Protein 8WCF (pdb70)

Solvent-accessible surface area: 9150 Å² total; per-residue (Å²): 133,110,118,72,97,192,80,80,127,0,7,19,1,14,18,92,134,46,1,49,73,10,0,79,37,2,32,99,10,33,33,14,94,15,66,117,54,49,57,115,105,59,67,104,80,29,93,173,79,123,130,21,2,81,68,62,0,30,126,17,2,97,59,20,42,0,0,0,0,0,0,2,29,79,0,17,89,96,97,55,6,92,44,15,4,70,69,0,22,151,95,53,32,8,0,0,0,0,23,1,17,38,2,124,4,101,175,84,20,109,24,101,101,6,85,28,2,6,104,111,80,96,15,111,70,72,138,179,98,33,162,10,59,41,42,98,8,90,126,115,94,2,74,44,26,0,98,119,52,0,49,80,25,0,59,49,2,52,159,83

Nearest PDB structures (foldseek):
  8wcf-assembly1_A  TM=1.006E+00  e=2.127E-36  Escherichia coli
  6lhy-assembly1_A  TM=7.203E-01  e=1.115E-10  Bacillus cereus MSX-D12
  6lhy-assembly2_B  TM=7.007E-01  e=6.619E-11  Bacillus cereus MSX-D12
  8fz9-assembly2_B  TM=7.036E-01  e=1.595E-05  Bacillus cereus
  4p5e-assembly2_B-3  TM=4.903E-01  e=1.712E-02  Homo sapiens

B-factor: mean 19.27, std 12.01, range [7.5, 101.9]

Structure (mmCIF, N/CA/C/O backbone):
data_8WCF
#
_entry.id   8WCF
#
_cell.length_a   51.963
_cell.length_b   55.712
_cell.length_c   58.524
_cell.angle_alpha   90.000
_cell.angle_beta   90.000
_cell.angle_gamma   90.000
#
_symmetry.space_group_name_H-M   'P 21 21 21'
#
loop_
_entity.id
_entity.type
_entity.pdbx_description
1 polymer 'Molecular chaperone Tir'
2 non-polymer NICOTINAMIDE-ADENINE-DINUCLEOTIDE
3 non-polymer 'SULFATE ION'
4 water water
#
loop_
_atom_site.group_PDB
_atom_site.id
_atom_site.type_symbol
_atom_site.label_atom_id
_atom_site.label_alt_id
_atom_site.label_comp_id
_atom_site.label_asym_id
_atom_site.label_entity_id
_atom_site.label_seq_id
_atom_site.pdbx_PDB_ins_code
_atom_site.Cartn_x
_atom_site.Cartn_y
_atom_site.Cartn_z
_atom_site.occupancy
_atom_site.B_iso_or_equiv
_atom_site.auth_seq_id
_atom_site.auth_comp_id
_atom_site.auth_asym_id
_atom_site.auth_atom_id
_atom_site.pdbx_PDB_model_num
ATOM 1 N N . GLY A 1 1 ? 10.87036 48.27309 12.43370 1.000 61.92321 -4 GLY A N 1
ATOM 2 C CA . GLY A 1 1 ? 10.53308 47.44089 13.62294 1.000 60.30197 -4 GLY A CA 1
ATOM 3 C C . GLY A 1 1 ? 11.45024 46.24530 13.79047 1.000 57.09632 -4 GLY A C 1
ATOM 4 O O . GLY A 1 1 ? 12.07208 45.79182 12.83009 1.000 57.23581 -4 GLY A O 1
ATOM 10 N N . ALA A 1 2 ? 11.53654 45.73603 15.01848 1.000 52.62736 -3 ALA A N 1
ATOM 11 C CA . ALA A 1 2 ? 12.37012 44.57628 15.31226 1.000 46.83456 -3 ALA A CA 1
ATOM 12 C C . ALA A 1 2 ? 11.66499 43.31980 14.81758 1.000 39.95216 -3 ALA A C 1
ATOM 13 O O . ALA A 1 2 ? 10.53872 43.02994 15.23440 1.000 38.53094 -3 ALA A O 1
ATOM 20 N N . SER A 1 3 ? 12.32017 42.57349 13.93486 1.000 35.04368 -2 SER A N 1
ATOM 21 C CA . SER A 1 3 ? 11.69611 41.38402 13.37865 1.000 31.01951 -2 SER A CA 1
ATOM 22 C C . SER A 1 3 ? 11.47868 40.34422 14.46712 1.000 26.21104 -2 SER A C 1
ATOM 23 O O . SER A 1 3 ? 12.31744 40.16646 15.35787 1.000 25.78467 -2 SER A O 1
ATOM 31 N N . GLY A 1 4 ? 10.33958 39.65393 14.38814 1.000 22.33426 -1 GLY A N 1
ATOM 32 C CA . GLY A 1 4 ? 10.00873 38.58875 15.30057 1.000 20.05240 -1 GLY A CA 1
ATOM 33 C C . GLY A 1 4 ? 10.03825 37.23301 14.61368 1.000 19.26547 -1 GLY A C 1
ATOM 34 O O . GLY A 1 4 ? 10.06562 37.12070 13.39096 1.000 21.93947 -1 GLY A O 1
ATOM 38 N N . SER A 1 5 ? 10.06003 36.19531 15.44250 1.000 15.16235 0 SER A N 1
ATOM 39 C CA . SER A 1 5 ? 9.91154 34.81696 15.00187 1.000 14.58333 0 SER A CA 1
ATOM 40 C C . SER A 1 5 ? 8.62994 34.24919 15.59281 1.000 12.21199 0 SER A C 1
ATOM 41 O O . SER A 1 5 ? 8.22861 34.60880 16.70375 1.000 11.06448 0 SER A O 1
ATOM 49 N N . MET A 1 6 ? 7.98356 33.37239 14.82679 1.000 13.01735 1 MET A N 1
ATOM 50 C CA . MET A 1 6 ? 6.77437 32.67908 15.25468 1.000 12.6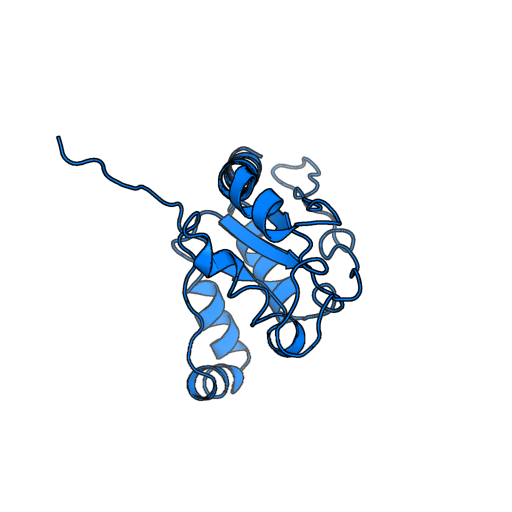5941 1 MET A CA 1
ATOM 51 C C . MET A 1 6 ? 6.92247 31.22630 14.84985 1.000 12.88839 1 MET A C 1
ATOM 52 O O . MET A 1 6 ? 7.00167 30.93090 13.65670 1.000 15.08339 1 MET A O 1
ATOM 66 N N . LYS A 1 7 ? 6.96008 30.32600 15.82518 1.000 10.59074 2 LYS A N 1
ATOM 67 C CA . LYS A 1 7 ? 7.22449 28.91894 15.56344 1.000 11.16713 2 LYS A CA 1
ATOM 68 C C . LYS A 1 7 ? 6.09424 28.06561 16.11053 1.000 9.93803 2 LYS A C 1
ATOM 69 O O . LYS A 1 7 ? 5.62744 28.28215 17.22998 1.000 11.41716 2 LYS A O 1
ATOM 88 N N . ARG A 1 8 ? 5.65373 27.09793 15.31764 1.000 9.21953 3 ARG A N 1
ATOM 89 C CA . ARG A 1 8 ? 4.57089 26.22936 15.75046 1.000 8.75105 3 ARG A CA 1
ATOM 90 C C . ARG A 1 8 ? 5.05226 25.25535 16.81777 1.000 8.85633 3 ARG A C 1
ATOM 91 O O . ARG A 1 8 ? 6.08348 24.59507 16.65484 1.000 9.40376 3 ARG A O 1
ATOM 112 N N . LYS A 1 9 ? 4.28956 25.15296 17.90671 1.000 9.41955 4 LYS A N 1
ATOM 113 C CA . LYS A 1 9 ? 4.60445 24.22351 18.98139 1.000 9.76959 4 LYS A CA 1
ATOM 114 C C . LYS A 1 9 ? 4.25909 22.81177 18.53096 1.000 8.93528 4 LYS A C 1
ATOM 115 O O . LYS A 1 9 ? 3.17598 22.56688 17.99007 1.000 10.32229 4 LYS A O 1
ATOM 134 N N . VAL A 1 10 ? 5.17844 21.87835 18.74965 1.000 8.05623 5 VAL A N 1
ATOM 135 C CA . VAL A 1 10 ? 4.96451 20.49718 18.34178 1.000 8.18256 5 VAL A CA 1
ATOM 136 C C . VAL A 1 10 ? 5.38627 19.54153 19.45040 1.000 8.82737 5 VAL A C 1
ATOM 137 O O . VAL A 1 10 ? 6.11177 19.90297 20.37853 1.000 10.18280 5 VAL A O 1
ATOM 150 N N . PHE A 1 11 ? 4.88858 18.31051 19.33639 1.000 8.88791 6 PHE A N 1
ATOM 151 C CA . PHE A 1 11 ? 5.25849 17.17090 20.16936 1.000 9.04582 6 PHE A CA 1
ATOM 152 C C . PHE A 1 11 ? 6.09556 16.25606 19.28415 1.000 8.19309 6 PHE A C 1
ATOM 153 O O . PHE A 1 11 ? 5.61391 15.79922 18.24333 1.000 8.93791 6 PHE A O 1
ATOM 170 N N . TYR A 1 12 ? 7.34682 16.00694 19.67193 1.000 8.81158 7 TYR A N 1
ATOM 171 C CA . TYR A 1 12 ? 8.19716 15.07032 18.94556 1.000 8.64314 7 TYR A CA 1
ATOM 172 C C . TYR A 1 12 ? 7.98033 13.66850 19.50494 1.000 8.86685 7 TYR A C 1
ATOM 173 O O . TYR A 1 12 ? 8.10400 13.45301 20.71688 1.000 10.05647 7 TYR A O 1
ATOM 191 N N . SER A 1 13 ? 7.71084 12.70905 18.62063 1.000 9.11425 8 SER A N 1
ATOM 192 C CA . SER A 1 13 ? 7.48380 11.31269 18.97907 1.000 8.78526 8 SER A CA 1
ATOM 193 C C . SER A 1 13 ? 8.58877 10.49891 18.33474 1.000 8.10360 8 SER A C 1
ATOM 194 O O . SER A 1 13 ? 8.77167 10.55995 17.10659 1.000 8.97213 8 SER A O 1
ATOM 202 N N . PHE A 1 14 ? 9.35288 9.76209 19.14011 1.000 8.79842 9 PHE A N 1
ATOM 203 C CA . PHE A 1 14 ? 10.50063 9.05445 18.59856 1.000 9.23795 9 PHE A CA 1
ATOM 204 C C . PHE A 1 14 ? 11.02462 8.03707 19.59719 1.000 9.44324 9 PHE A C 1
ATOM 205 O O . PHE A 1 14 ? 10.65262 8.03673 20.77046 1.000 10.01962 9 PHE A O 1
ATOM 222 N N . HIS A 1 15 ? 11.90092 7.17034 19.09682 1.000 9.19058 10 HIS A N 1
ATOM 223 C CA . HIS A 1 15 ? 12.57459 6.13950 19.87615 1.000 9.19058 10 HIS A CA 1
ATOM 224 C C . HIS A 1 15 ? 13.85395 6.73295 20.46525 1.000 9.33007 10 HIS A C 1
ATOM 225 O O . HIS A 1 15 ? 14.81283 7.02220 19.74297 1.000 10.07489 10 HIS A O 1
ATOM 238 N N . PHE A 1 16 ? 13.87688 6.90384 21.78328 1.000 9.68800 11 PHE A N 1
ATOM 239 C CA . PHE A 1 16 ? 14.95726 7.66964 22.40075 1.000 10.30650 11 PHE A CA 1
ATOM 240 C C . P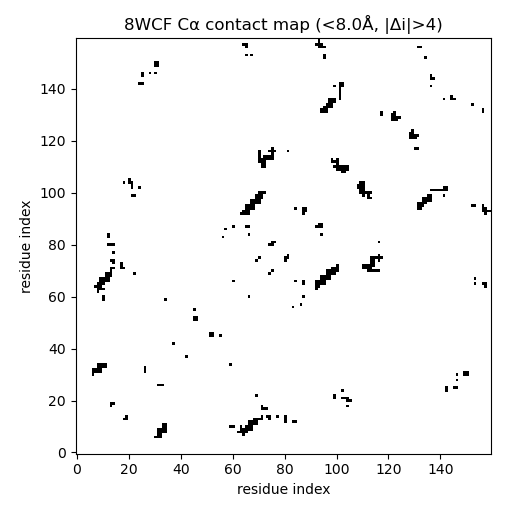HE A 1 16 ? 16.31469 6.98452 22.26164 1.000 10.45125 11 PHE A C 1
ATOM 241 O O . PHE A 1 16 ? 17.30012 7.61850 21.86975 1.000 11.24872 11 PHE A O 1
ATOM 258 N N . ASP A 1 17 ? 16.40424 5.70418 22.60933 1.000 10.97500 12 ASP A N 1
ATOM 259 C CA . ASP A 1 17 ? 17.72599 5.09900 22.72900 1.000 13.67269 12 ASP A CA 1
ATOM 260 C C . ASP A 1 17 ? 18.44414 5.00133 21.39274 1.000 14.85441 12 ASP A C 1
ATOM 261 O O . ASP A 1 17 ? 19.67696 4.96770 21.37037 1.000 17.18101 12 ASP A O 1
ATOM 270 N N . ASN A 1 18 ? 17.71411 4.97154 20.28386 1.000 12.43307 13 ASN A N 1
ATOM 271 C CA . ASN A 1 18 ? 18.35656 5.02781 18.97818 1.000 12.35674 13 ASN A CA 1
ATOM 272 C C . ASN A 1 18 ? 18.52604 6.45575 18.46443 1.000 11.91722 13 ASN A C 1
ATOM 273 O O . ASN A 1 18 ? 19.57807 6.79003 17.90763 1.000 12.72784 13 ASN A O 1
ATOM 284 N N . ASP A 1 19 ? 17.52397 7.31722 18.64566 1.000 10.70918 14 ASP A N 1
ATOM 285 C CA . ASP A 1 19 ? 17.40209 8.51464 17.82160 1.000 10.54074 14 ASP A CA 1
ATOM 286 C C . ASP A 1 19 ? 17.45102 9.84475 18.56055 1.000 10.90657 14 ASP A C 1
ATOM 287 O O . ASP A 1 19 ? 17.37576 10.88970 17.90811 1.000 10.66970 14 ASP A O 1
ATOM 296 N N . VAL A 1 20 ? 17.64004 9.85691 19.87648 1.000 11.30135 15 VAL A N 1
ATOM 297 C CA . VAL A 1 20 ? 17.54910 11.11797 20.61160 1.000 11.36715 15 VAL A CA 1
ATOM 298 C C . VAL A 1 20 ? 18.54880 12.14947 20.08763 1.000 11.61455 15 VAL A C 1
ATOM 299 O O . VAL A 1 20 ? 18.22923 13.33980 19.99052 1.000 11.62508 15 VAL A O 1
ATOM 312 N N . MET A 1 21 ? 19.76470 11.72354 19.73400 1.000 12.59362 16 MET A N 1
ATOM 313 C CA A MET A 1 21 ? 20.76551 12.67898 19.26164 0.448 13.81218 16 MET A CA 1
ATOM 314 C CA B MET A 1 21 ? 20.76040 12.68390 19.26428 0.552 13.91746 16 MET A CA 1
ATOM 315 C C . MET A 1 21 ? 20.47605 13.14284 17.83734 1.000 13.71217 16 MET A C 1
ATOM 316 O O . MET A 1 21 ? 20.79276 14.28451 17.47916 1.000 15.19129 16 MET A O 1
ATOM 343 N N . ARG A 1 22 ? 19.87385 12.28690 17.01192 1.000 11.94091 17 ARG A N 1
ATOM 344 C CA . ARG A 1 22 ? 19.41374 12.74953 15.70580 1.000 12.01986 17 ARG A CA 1
ATOM 345 C C . ARG A 1 22 ? 18.31240 13.79770 15.85981 1.000 11.16450 17 ARG A C 1
ATOM 346 O O . ARG A 1 22 ? 18.30775 14.81710 15.16153 1.000 12.16988 17 ARG A O 1
ATOM 367 N N . VAL A 1 23 ? 17.37502 13.57623 16.78477 1.000 10.73550 18 VAL A N 1
ATOM 368 C CA . VAL A 1 23 ? 16.30982 14.55719 16.99792 1.000 10.80656 18 VAL A CA 1
ATOM 369 C C . VAL A 1 23 ? 16.88439 15.87124 17.50376 1.000 11.20924 18 VAL A C 1
ATOM 370 O O . VAL A 1 23 ? 16.37647 16.94990 17.16903 1.000 11.70403 18 VAL A O 1
ATOM 383 N N . GLN A 1 24 ? 17.96387 15.81618 18.28572 1.000 11.75931 19 GLN A N 1
ATOM 384 C CA A GLN A 1 24 ? 18.60298 17.04856 18.73414 0.565 12.63046 19 GLN A CA 1
ATOM 385 C CA B GLN A 1 24 ? 18.60172 17.04928 18.73341 0.435 12.96208 19 GLN A CA 1
ATOM 386 C C . GLN A 1 24 ? 18.99122 17.92962 17.55366 1.000 12.38306 19 GLN A C 1
ATOM 387 O O . GLN A 1 24 ? 18.92238 19.16318 17.63840 1.000 12.57256 19 GLN A O 1
ATOM 414 N N . GLN A 1 25 ? 19.41539 17.31831 16.44374 1.000 12.05934 20 GLN A N 1
ATOM 415 C CA . GLN A 1 25 ? 19.78438 18.11019 15.27648 1.000 12.49887 20 GLN A CA 1
ATOM 416 C C . GLN A 1 25 ? 18.58920 18.89586 14.76093 1.000 12.75153 20 GLN A C 1
ATOM 417 O O . GLN A 1 25 ? 18.72936 20.05016 14.34191 1.000 13.82271 20 GLN A O 1
ATOM 431 N N . ILE A 1 26 ? 17.39951 18.29172 14.79408 1.000 11.02764 21 ILE A N 1
ATOM 432 C CA . ILE A 1 26 ? 16.20094 18.99765 14.35849 1.000 11.45927 21 ILE A CA 1
ATOM 433 C C . ILE A 1 26 ? 15.88528 20.14875 15.30033 1.000 11.64877 21 ILE A C 1
ATOM 434 O O . ILE A 1 26 ? 15.50247 21.23851 14.86441 1.000 12.42517 21 ILE A O 1
ATOM 450 N N . ARG A 1 27 ? 16.03456 19.92760 16.60387 1.000 10.99606 22 ARG A N 1
ATOM 451 C CA . ARG A 1 27 ? 15.87822 21.02584 17.54667 1.000 11.56981 22 ARG A CA 1
ATOM 452 C C . ARG A 1 27 ? 16.84312 22.15406 17.22136 1.000 13.19106 22 ARG A C 1
ATOM 453 O O . ARG A 1 27 ? 16.47703 23.33179 17.28740 1.000 14.41225 22 ARG A O 1
ATOM 474 N N . ASN A 1 28 ? 18.08083 21.80995 16.86336 1.000 13.67006 23 ASN A N 1
ATOM 475 C CA . ASN A 1 28 ? 19.09171 22.82512 16.59345 1.000 14.44647 23 ASN A CA 1
ATOM 476 C C . ASN A 1 28 ? 18.78631 23.64512 15.34745 1.000 14.51490 23 ASN A C 1
ATOM 477 O O . ASN A 1 28 ? 19.34016 24.73484 15.18697 1.000 16.05982 23 ASN A O 1
ATOM 488 N N . MET A 1 29 ? 17.92876 23.14961 14.46181 1.000 13.65690 24 MET A N 1
ATOM 489 C CA . MET A 1 29 ? 17.56735 23.90719 13.27153 1.000 14.42541 24 MET A CA 1
ATOM 490 C C . MET A 1 29 ? 16.74882 25.15152 13.59183 1.000 14.91758 24 MET A C 1
ATOM 491 O O . MET A 1 29 ? 16.70600 26.07488 12.77055 1.000 15.78084 24 MET A O 1
ATOM 505 N N . GLY A 1 30 ? 16.08216 25.18507 14.74212 1.000 14.98074 25 GLY A N 1
ATOM 506 C CA . GLY A 1 30 ? 15.34907 26.36756 15.15402 1.000 15.65977 25 GLY A CA 1
ATOM 507 C C . GLY A 1 30 ? 14.14261 26.70136 14.30606 1.000 15.42027 25 GLY A C 1
ATOM 508 O O . GLY A 1 30 ? 13.81309 27.88048 14.15031 1.000 17.30734 25 GLY A O 1
ATOM 512 N N . VAL A 1 31 ? 13.45957 25.69820 13.76761 1.000 14.39646 26 VAL A N 1
ATOM 513 C CA . VAL A 1 31 ? 12.32384 25.92200 12.88601 1.000 15.36763 26 VAL A CA 1
ATOM 514 C C . VAL A 1 31 ? 10.99690 25.66371 13.58983 1.000 16.04929 26 VAL A C 1
ATOM 515 O O . VAL A 1 31 ? 10.04979 26.43197 13.42559 1.000 19.72868 26 VAL A O 1
ATOM 528 N N . LEU A 1 32 ? 10.90467 24.58451 14.35924 1.000 12.18041 27 LEU A N 1
ATOM 529 C CA . LEU A 1 32 ? 9.71577 24.24828 15.12403 1.000 10.97237 27 LEU A CA 1
ATOM 530 C C . LEU A 1 32 ? 10.00258 24.49784 16.59678 1.000 11.83037 27 LEU A C 1
ATOM 531 O O . LEU A 1 32 ? 11.15841 24.56139 17.01664 1.000 14.27276 27 LEU A O 1
ATOM 547 N N . GLU A 1 33 ? 8.94429 24.61680 17.39287 1.000 10.67760 28 GLU A N 1
ATOM 548 C CA . GLU A 1 33 ? 9.08825 24.75079 18.84064 1.000 10.85657 28 GLU A CA 1
ATOM 549 C C . GLU A 1 33 ? 8.61504 23.45285 19.48961 1.000 10.93552 28 GLU A C 1
ATOM 550 O O . GLU A 1 33 ? 7.48637 23.34313 19.95918 1.000 10.33808 28 GLU A O 1
ATOM 562 N N . GLY A 1 34 ? 9.49981 22.46190 19.52943 1.000 11.92511 29 GLY A N 1
ATOM 563 C CA . GLY A 1 34 ? 9.17864 21.19932 20.16519 1.000 12.60941 29 GLY A CA 1
ATOM 564 C C . GLY A 1 34 ? 9.49339 21.23565 21.65211 1.000 13.26212 29 GLY A C 1
ATOM 565 O O . GLY A 1 34 ? 10.47931 21.82854 22.08091 1.000 13.61479 29 GLY A O 1
ATOM 569 N N . ASP A 1 35 ? 8.63902 20.59698 22.43874 1.000 14.70966 30 ASP A N 1
ATOM 570 C CA . ASP A 1 35 ? 8.95015 20.44372 23.85194 1.000 14.82809 30 ASP A CA 1
ATOM 571 C C . ASP A 1 35 ? 10.26487 19.68027 24.00925 1.000 14.18065 30 ASP A C 1
ATOM 572 O O . ASP A 1 35 ? 10.55068 18.74284 23.25984 1.000 13.85166 30 ASP A O 1
ATOM 581 N N . GLU A 1 36 ? 11.06978 20.08687 24.99174 1.000 14.05695 31 GLU A N 1
ATOM 582 C CA . GLU A 1 36 ? 12.27553 19.34320 25.32756 1.000 14.41225 31 GLU A CA 1
ATOM 583 C C . GLU A 1 36 ? 11.91987 18.10760 26.14918 1.000 13.05946 31 GLU A C 1
ATOM 584 O O . GLU A 1 36 ? 10.88523 18.07254 26.81744 1.000 12.92787 31 GLU A O 1
ATOM 596 N N . PRO A 1 37 ? 12.75689 17.07195 26.11964 1.000 12.59098 32 PRO A N 1
ATOM 597 C CA . PRO A 1 37 ? 12.46115 15.88768 26.93520 1.000 12.51729 32 PRO A CA 1
ATOM 598 C C . PRO A 1 37 ? 12.58656 16.20244 28.41636 1.000 11.41716 32 PRO A C 1
ATOM 599 O O . PRO A 1 37 ? 13.30344 17.12012 28.81895 1.000 12.18830 32 PRO A O 1
ATOM 610 N N . VAL A 1 38 ? 11.89149 15.41969 29.23965 1.000 10.99342 33 VAL A N 1
ATOM 611 C CA . VAL A 1 38 ? 12.14962 15.45210 30.67670 1.000 11.03290 33 VAL A CA 1
ATOM 612 C C . VAL A 1 38 ? 13.46110 14.71860 30.94460 1.000 10.89341 33 VAL A C 1
ATOM 613 O O . VAL A 1 38 ? 14.00534 14.05351 30.06033 1.000 11.30662 33 VAL A O 1
ATOM 626 N N . SER A 1 39 ? 13.99411 14.84179 32.14817 1.000 11.46980 34 SER A N 1
ATOM 627 C CA . SER A 1 39 ? 15.26163 14.19802 32.45526 1.000 12.14883 34 SER A CA 1
ATOM 628 C C . SER A 1 39 ? 15.08880 12.67941 32.52646 1.000 11.66982 34 SER A C 1
ATOM 629 O O . SER A 1 39 ? 13.98177 12.17752 32.71875 1.000 11.32241 34 SER A O 1
ATOM 637 N N . PRO A 1 40 ? 16.18721 11.92490 32.39655 1.000 11.66456 35 PRO A N 1
ATOM 638 C CA . PRO A 1 40 ? 16.05845 10.45736 32.48885 1.000 12.18830 35 PRO A CA 1
ATOM 639 C C . PRO A 1 40 ? 15.43701 9.97990 33.79243 1.000 11.21450 35 PRO A C 1
ATOM 640 O O . PRO A 1 40 ? 14.60188 9.06641 33.77670 1.000 11.38294 35 PRO A O 1
ATOM 651 N N . ASN A 1 41 ? 15.80549 10.57088 34.92814 1.000 11.91985 36 ASN A N 1
ATOM 652 C CA . ASN A 1 41 ? 15.19906 10.13330 36.17724 1.000 12.25673 36 ASN A CA 1
ATOM 653 C C . ASN A 1 41 ? 13.72078 10.49615 36.23453 1.000 12.24621 36 ASN A C 1
ATOM 654 O O . ASN A 1 41 ? 12.90486 9.73153 36.76867 1.000 12.85680 36 ASN A O 1
ATOM 665 N N . THR A 1 42 ? 13.35803 11.66283 35.70629 1.000 11.53823 37 THR A N 1
ATOM 666 C CA . THR A 1 42 ? 11.94823 12.02512 35.64140 1.000 11.91195 37 THR A CA 1
ATOM 667 C C . THR A 1 42 ? 11.17540 11.03001 34.78962 1.000 11.62508 37 THR A C 1
ATOM 668 O O . THR A 1 42 ? 10.07233 10.61122 35.15975 1.000 12.11198 37 THR A O 1
ATOM 679 N N . TRP A 1 43 ? 11.74892 10.62296 33.65412 1.000 10.94868 38 TRP A N 1
ATOM 680 C CA . TRP A 1 43 ? 11.09355 9.62863 32.81109 1.000 10.71971 38 TRP A CA 1
ATOM 681 C C . TRP A 1 43 ? 10.91948 8.30739 33.55646 1.000 10.36440 38 TRP A C 1
ATOM 682 O O . TRP A 1 43 ? 9.86454 7.66807 33.46797 1.000 10.41704 38 TRP A O 1
ATOM 703 N N . GLU A 1 44 ? 11.93619 7.87781 34.30398 1.000 10.93026 39 GLU A N 1
ATOM 704 C CA . GLU A 1 44 ? 11.80507 6.63335 35.05440 1.000 12.08303 39 GLU A CA 1
ATOM 705 C C . GLU A 1 44 ? 10.67734 6.72188 36.07598 1.000 12.18567 39 GLU A C 1
ATOM 706 O O . GLU A 1 44 ? 9.92604 5.75721 36.27467 1.000 12.66994 39 GLU A O 1
ATOM 718 N N . GLN A 1 45 ? 10.52916 7.87398 36.73016 1.000 12.53835 40 GLN A N 1
ATOM 719 C CA A GLN A 1 45 ? 9.42011 8.04216 37.66195 0.426 13.87535 40 GLN A CA 1
ATOM 720 C CA B GLN A 1 45 ? 9.41882 8.04508 37.66170 0.574 13.81481 40 GLN A CA 1
ATOM 721 C C . GLN A 1 45 ? 8.08157 7.97484 36.93557 1.000 13.00156 40 GLN A C 1
ATOM 722 O O . GLN A 1 45 ? 7.14125 7.32466 37.40758 1.000 14.22013 40 GLN A O 1
ATOM 747 N N . ILE A 1 46 ? 7.97978 8.63850 35.78297 1.000 12.88049 41 ILE A N 1
ATOM 748 C CA . ILE A 1 46 ? 6.74471 8.61074 35.00761 1.000 12.74890 41 ILE A CA 1
ATOM 749 C C . ILE A 1 46 ? 6.39659 7.18268 34.61297 1.000 12.43307 41 ILE A C 1
ATOM 750 O O . ILE A 1 46 ? 5.22773 6.77499 34.65695 1.000 13.77797 41 ILE A O 1
ATOM 766 N N . LYS A 1 47 ? 7.40436 6.40012 34.22776 1.000 12.39622 42 LYS A N 1
ATOM 767 C CA . LYS A 1 47 ? 7.19587 5.04519 33.73051 1.000 13.50688 42 LYS A CA 1
ATOM 768 C C . LYS A 1 47 ? 6.80602 4.05614 34.82192 1.000 13.63585 42 LYS A C 1
ATOM 769 O O . LYS A 1 47 ? 6.56328 2.88402 34.50750 1.000 14.59649 42 LYS A O 1
ATOM 788 N N . ARG A 1 48 ? 6.73403 4.47635 36.08581 1.000 13.80692 43 ARG A N 1
ATOM 789 C CA . ARG A 1 48 ? 6.40483 3.52670 37.14406 1.000 15.50712 43 ARG A CA 1
ATOM 790 C C . ARG A 1 48 ? 5.03335 2.90499 36.93028 1.000 16.34670 43 ARG A C 1
ATOM 791 O O . ARG A 1 48 ? 4.79652 1.76460 37.34929 1.000 18.04164 43 ARG A O 1
ATOM 812 N N . THR A 1 49 ? 4.11807 3.63366 36.29355 1.000 16.11509 44 THR A N 1
ATOM 813 C CA . THR A 1 49 ? 2.77706 3.13257 36.03499 1.000 17.60211 44 THR A CA 1
ATOM 814 C C . THR A 1 49 ? 2.34044 3.56123 34.64194 1.000 18.53906 44 THR A C 1
ATOM 815 O O . THR A 1 49 ? 2.73051 4.62313 34.14789 1.000 17.66791 44 THR A O 1
ATOM 826 N N . GLU A 1 50 ? 1.50473 2.72831 34.02037 1.000 19.71552 45 GLU A N 1
ATOM 827 C CA . GLU A 1 50 ? 0.97751 3.06609 32.70402 1.000 20.91303 45 GLU A CA 1
ATOM 828 C C . GLU A 1 50 ? 0.15006 4.34286 32.75426 1.000 18.54959 45 GLU A C 1
ATOM 829 O O . GLU A 1 50 ? 0.20608 5.16608 31.83233 1.000 17.68370 45 GLU A O 1
ATOM 841 N N . GLN A 1 51 ? -0.62944 4.52629 33.82040 1.000 19.58919 46 GLN A N 1
ATOM 842 C CA . GLN A 1 51 ? -1.42223 5.74307 33.94061 1.000 21.01831 46 GLN A CA 1
ATOM 843 C C . GLN A 1 51 ? -0.52705 6.97362 33.98784 1.000 19.30758 46 GLN A C 1
ATOM 844 O O . GLN A 1 51 ? -0.86462 8.01850 33.42006 1.000 18.38905 46 GLN A O 1
ATOM 858 N N . GLY A 1 52 ? 0.61411 6.87375 34.66899 1.000 18.48906 47 GLY A N 1
ATOM 859 C CA . GLY A 1 52 ? 1.51961 8.00588 34.72826 1.000 17.15732 47 GLY A CA 1
ATOM 860 C C . GLY A 1 52 ? 2.05284 8.38677 33.36252 1.000 15.84664 47 GLY A C 1
ATOM 861 O O . GLY A 1 52 ? 2.16228 9.57192 33.03634 1.000 14.93863 47 GLY A O 1
ATOM 865 N N . VAL A 1 53 ? 2.38400 7.38724 32.54338 1.000 14.78072 48 VAL A N 1
ATOM 866 C CA . VAL A 1 53 ? 2.86564 7.67151 31.19379 1.000 13.95694 48 VAL A CA 1
ATOM 867 C C . VAL A 1 53 ? 1.76921 8.34049 30.37689 1.000 14.69387 48 VAL A C 1
ATOM 868 O O . VAL A 1 53 ? 2.00573 9.33073 29.67662 1.000 14.52806 48 VAL A O 1
ATOM 881 N N . LYS A 1 54 ? 0.55188 7.79700 30.44729 1.000 15.36763 49 LYS A N 1
ATOM 882 C CA . LYS A 1 54 ? -0.55752 8.37775 29.69757 1.000 16.71779 49 LYS A CA 1
ATOM 883 C C . LYS A 1 54 ? -0.82696 9.80843 30.13974 1.000 17.41261 49 LYS A C 1
ATOM 884 O O . LYS A 1 54 ? -1.03259 10.69657 29.30467 1.000 17.84161 49 LYS A O 1
ATOM 903 N N . ASN A 1 55 ? -0.82402 10.05593 31.44934 1.000 17.39682 50 ASN A N 1
ATOM 904 C CA . ASN A 1 55 ? -1.02649 11.41443 31.93621 1.000 19.17598 50 ASN A CA 1
ATOM 905 C C . ASN A 1 55 ? 0.01765 12.34872 31.34860 1.000 17.46262 50 ASN A C 1
ATOM 906 O O . ASN A 1 55 ? -0.30097 13.45887 30.91125 1.000 17.77845 50 ASN A O 1
ATOM 917 N N . TRP A 1 56 ? 1.28080 11.91701 31.34957 1.000 15.62819 51 TRP A N 1
ATOM 918 C CA . TRP A 1 56 ? 2.35080 12.77048 30.84924 1.000 13.97799 51 TRP A CA 1
ATOM 919 C C . TRP A 1 56 ? 2.18964 13.03082 29.35692 1.000 13.52267 51 TRP A C 1
ATOM 920 O O . TRP A 1 56 ? 2.30690 14.17648 28.90219 1.000 13.50425 51 TRP A O 1
ATOM 941 N N . ILE A 1 57 ? 1.91778 11.97937 28.57673 1.000 12.89892 52 ILE A N 1
ATOM 942 C CA . ILE A 1 57 ? 1.72403 12.14948 27.13648 1.000 13.01998 52 ILE A CA 1
ATOM 943 C C . ILE A 1 57 ? 0.54351 13.06915 26.87523 1.000 13.53320 52 ILE A C 1
ATOM 944 O O . ILE A 1 57 ? 0.63244 14.02780 26.09536 1.000 13.54373 52 ILE A O 1
ATOM 960 N N . ASN A 1 58 ? -0.58740 12.77995 27.52084 1.000 15.61240 53 ASN A N 1
ATOM 961 C CA . ASN A 1 58 ? -1.78183 13.58153 27.30326 1.000 16.57041 53 ASN A CA 1
ATOM 962 C C . ASN A 1 58 ? -1.51524 15.04382 27.63626 1.000 17.66528 53 ASN A C 1
ATOM 963 O O . ASN A 1 58 ? -1.90963 15.94223 26.88537 1.000 20.31822 53 ASN A O 1
ATOM 974 N N . GLN A 1 59 ? -0.82668 15.30228 28.75243 1.000 18.71803 54 GLN A N 1
ATOM 975 C CA . GLN A 1 59 ? -0.56726 16.68273 29.15063 1.000 20.73407 54 GLN A CA 1
ATOM 976 C C . GLN A 1 59 ? 0.38396 17.37532 28.18096 1.000 18.86279 54 GLN A C 1
ATOM 977 O O . GLN A 1 59 ? 0.20194 18.55581 27.86275 1.000 19.37338 54 GLN A O 1
ATOM 991 N N . SER A 1 60 ? 1.40801 16.66536 27.70361 1.000 16.17562 55 SER A N 1
ATOM 992 C CA A SER A 1 60 ? 2.36750 17.27332 26.78914 0.527 16.05719 55 SER A CA 1
ATOM 993 C CA B SER A 1 60 ? 2.36504 17.27993 26.78952 0.473 15.83348 55 SER A CA 1
ATOM 994 C C . SER A 1 60 ? 1.75216 17.53586 25.41939 1.000 15.28078 55 SER A C 1
ATOM 995 O O . SER A 1 60 ? 2.13685 18.49217 24.73841 1.000 17.22575 55 SER A O 1
ATOM 1010 N N . LEU A 1 61 ? 0.81232 16.70094 24.99500 1.000 13.22527 56 LEU A N 1
ATOM 1011 C CA . LEU A 1 61 ? 0.16195 16.90896 23.71184 1.000 14.82283 56 LEU A CA 1
ATOM 1012 C C . LEU A 1 61 ? -0.90656 17.99216 23.75911 1.000 16.25985 56 LEU A C 1
ATOM 1013 O O . LEU A 1 61 ? -1.26522 18.52897 22.70490 1.000 15.83085 56 LEU A O 1
ATOM 1029 N N A ASN A 1 62 ? -1.42858 18.32139 24.94171 0.559 18.51011 57 ASN A N 1
ATOM 1030 N N B ASN A 1 62 ? -1.40645 18.32265 24.94980 0.441 18.84173 57 ASN A N 1
ATOM 1031 C CA A ASN A 1 62 ? -2.64940 19.12008 25.03185 0.559 22.51059 57 ASN A CA 1
ATOM 1032 C CA B ASN A 1 62 ? -2.33937 19.43096 25.09800 0.441 23.13172 57 ASN A CA 1
ATOM 1033 C C A ASN A 1 62 ? -2.59205 20.36480 24.15046 0.559 21.78945 57 ASN A C 1
ATOM 1034 C C B ASN A 1 62 ? -1.68921 20.72346 24.62932 0.441 23.03434 57 ASN A C 1
ATOM 1035 O O A ASN A 1 62 ? -3.47821 20.59602 23.31896 0.559 21.46047 57 ASN A O 1
ATOM 1036 O O B ASN A 1 62 ? -0.55650 21.03936 25.00362 0.441 23.90023 57 ASN A O 1
ATOM 1057 N N A GLY A 1 63 ? -1.56249 21.18758 24.33156 0.559 21.32361 58 GLY A N 1
ATOM 1058 N N B GLY A 1 63 ? -2.41750 21.48505 23.82403 0.441 22.87906 58 GLY A N 1
ATOM 1059 C CA A GLY A 1 63 ? -1.50402 22.47107 23.65866 0.559 20.57878 58 GLY A CA 1
ATOM 1060 C CA B GLY A 1 63 ? -1.88526 22.71680 23.30141 0.441 22.24477 58 GLY A CA 1
ATOM 1061 C C A GLY A 1 63 ? -0.67328 22.47968 22.39310 0.559 19.74184 58 GLY A C 1
ATOM 1062 C C B GLY A 1 63 ? -0.87875 22.56097 22.18555 0.441 20.86566 58 GLY A C 1
ATOM 1063 O O A GLY A 1 63 ? -0.09587 23.50723 22.02963 0.559 20.68143 58 GLY A O 1
ATOM 1064 O O B GLY A 1 63 ? -0.31171 23.57123 21.75068 0.441 21.97895 58 GLY A O 1
ATOM 1071 N N . LYS A 1 64 ? -0.62472 21.34265 21.70698 1.000 17.64422 59 LYS A N 1
ATOM 1072 C CA . LYS 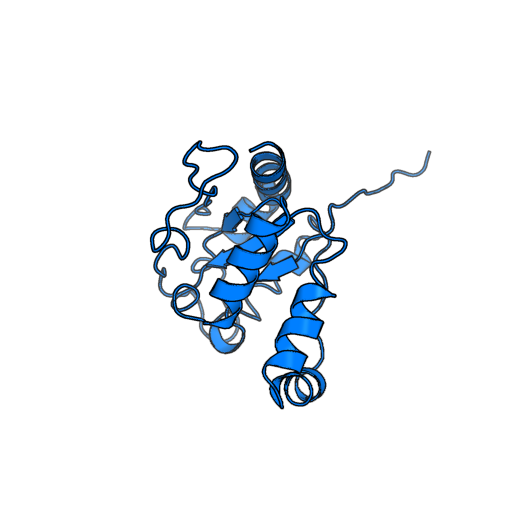A 1 64 ? 0.17426 21.15417 20.50263 1.000 14.86231 59 LYS A CA 1
ATOM 1073 C C . LYS A 1 64 ? -0.76076 20.87950 19.33423 1.000 13.76744 59 LYS A C 1
ATOM 1074 O O . LYS A 1 64 ? -1.62510 20.00422 19.41807 1.000 15.80979 59 LYS A O 1
ATOM 1094 N N . SER A 1 65 ? -0.57747 21.60514 18.24164 1.000 10.39335 60 SER A N 1
ATOM 1095 C CA . SER A 1 65 ? -1.40424 21.38918 17.06416 1.000 10.69602 60 SER A CA 1
ATOM 1096 C C . SER A 1 65 ? -0.88555 20.27847 16.16201 1.000 9.86697 60 SER A C 1
ATOM 1097 O O . SER A 1 65 ? -1.60877 19.85390 15.25452 1.000 10.06700 60 SER A O 1
ATOM 1105 N N . CYS A 1 66 ? 0.33617 19.79774 16.38034 1.000 9.86434 61 CYS A N 1
ATOM 1106 C CA . CYS A 1 66 ? 0.94439 18.82314 15.48774 1.000 9.06951 61 CYS A CA 1
ATOM 1107 C C . CYS A 1 66 ? 1.88654 17.91275 16.25453 1.000 8.58524 61 CYS A C 1
ATOM 1108 O O . CYS A 1 66 ? 2.67774 18.37595 17.08380 1.000 9.90645 61 CYS A O 1
ATOM 1116 N N . LEU A 1 67 ? 1.78986 16.62104 15.95290 1.000 8.11150 62 LEU A N 1
ATOM 1117 C CA . LEU A 1 67 ? 2.71442 15.60236 16.41885 1.000 8.34837 62 LEU A CA 1
ATOM 1118 C C . LEU A 1 67 ? 3.64373 15.25590 15.26652 1.000 8.21414 62 LEU A C 1
ATOM 1119 O O . LEU A 1 67 ? 3.18412 15.01749 14.14346 1.000 9.35638 62 LEU A O 1
ATOM 1135 N N . VAL A 1 68 ? 4.94070 15.24788 15.54278 1.000 8.05360 63 VAL A N 1
ATOM 1136 C CA . VAL A 1 68 ? 5.97594 15.01985 14.54612 1.000 8.10887 63 VAL A CA 1
ATOM 1137 C C . VAL A 1 68 ? 6.69094 13.73233 14.93263 1.000 8.26941 63 VAL A C 1
ATOM 1138 O O . VAL A 1 68 ? 7.37080 13.68598 15.95932 1.000 8.43259 63 VAL A O 1
ATOM 1151 N N . VAL A 1 69 ? 6.50839 12.68419 14.13401 1.000 7.75883 64 VAL A N 1
ATOM 1152 C CA . VAL A 1 69 ? 7.17249 11.40464 14.34471 1.000 7.58775 64 VAL A CA 1
ATOM 1153 C C . VAL A 1 69 ? 8.48530 11.41464 13.57655 1.000 7.87989 64 VAL A C 1
ATOM 1154 O O . VAL A 1 69 ? 8.49604 11.59450 12.35386 1.000 8.50891 64 VAL A O 1
ATOM 1167 N N . LEU A 1 70 ? 9.59126 11.20680 14.28430 1.000 8.13519 65 LEU A N 1
ATOM 1168 C CA . LEU A 1 70 ? 10.90428 11.09493 13.65306 1.000 8.07728 65 LEU A CA 1
ATOM 1169 C C . LEU A 1 70 ? 11.18899 9.60667 13.50339 1.000 8.32205 65 LEU A C 1
ATOM 1170 O O . LEU A 1 70 ? 11.30626 8.88936 14.50112 1.000 9.53009 65 LEU A O 1
ATOM 1186 N N . ILE A 1 71 ? 11.26129 9.14174 12.25789 1.000 8.67472 66 ILE A N 1
ATOM 1187 C CA . ILE A 1 71 ? 11.23929 7.72074 11.94067 1.000 9.60115 66 ILE A CA 1
ATOM 1188 C C . ILE A 1 71 ? 12.66869 7.22239 11.80090 1.000 9.08267 66 ILE A C 1
ATOM 1189 O O . ILE A 1 71 ? 13.37607 7.58930 10.85591 1.000 9.18794 66 ILE A O 1
ATOM 1205 N N . GLY A 1 72 ? 13.07796 6.38527 12.75547 1.000 9.07214 67 GLY A N 1
ATOM 1206 C CA . GLY A 1 72 ? 14.30802 5.64845 12.70503 1.000 10.15122 67 GLY A CA 1
ATOM 1207 C C . GLY A 1 72 ? 14.05530 4.17641 12.49162 1.000 10.86183 67 GLY A C 1
ATOM 1208 O O . GLY A 1 72 ? 12.99990 3.76854 11.98394 1.000 11.42505 67 GLY A O 1
ATOM 1212 N N . SER A 1 73 ? 15.01558 3.35386 12.92144 1.000 11.43558 68 SER A N 1
ATOM 1213 C CA . SER A 1 73 ? 14.98247 1.94244 12.55481 1.000 12.51203 68 SER A CA 1
ATOM 1214 C C . SER A 1 73 ? 13.91099 1.15952 13.30531 1.000 12.91734 68 SER A C 1
ATOM 1215 O O . SER A 1 73 ? 13.41826 0.15036 12.78555 1.000 14.30961 68 SER A O 1
ATOM 1223 N N . GLN A 1 74 ? 13.55655 1.57919 14.52240 1.000 11.59350 69 GLN A N 1
ATOM 1224 C CA . GLN A 1 74 ? 12.64804 0.82030 15.37365 1.000 12.40149 69 GLN A CA 1
ATOM 1225 C C . GLN A 1 74 ? 11.40852 1.60063 15.78087 1.000 11.50401 69 GLN A C 1
ATOM 1226 O O . GLN A 1 74 ? 10.58632 1.07905 16.54457 1.000 12.23041 69 GLN A O 1
ATOM 1240 N N . THR A 1 75 ? 11.24783 2.82527 15.28930 1.000 10.69865 70 THR A N 1
ATOM 1241 C CA . THR A 1 75 ? 10.15551 3.67588 15.74036 1.000 10.34335 70 THR A CA 1
ATOM 1242 C C . THR A 1 75 ? 8.81033 2.99137 15.57097 1.000 10.99342 70 THR A C 1
ATOM 1243 O O . THR A 1 75 ? 7.92435 3.12640 16.42348 1.000 10.68286 70 THR A O 1
ATOM 1254 N N . ALA A 1 76 ? 8.63687 2.25989 14.47352 1.000 10.72234 71 ALA A N 1
ATOM 1255 C CA . ALA A 1 76 ? 7.34808 1.65340 14.17471 1.000 11.10660 71 ALA A CA 1
ATOM 1256 C C . ALA A 1 76 ? 6.90848 0.63498 15.21597 1.000 12.79627 71 ALA A C 1
ATOM 1257 O O . ALA A 1 76 ? 5.71262 0.33826 15.29057 1.000 15.03338 71 ALA A O 1
ATOM 1264 N N . ASN A 1 77 ? 7.82564 0.08705 16.01642 1.000 13.30949 72 ASN A N 1
ATOM 1265 C CA A ASN A 1 77 ? 7.43274 -0.91928 16.99670 0.545 14.99127 72 ASN A CA 1
ATOM 1266 C CA B ASN A 1 77 ? 7.52226 -0.93723 17.00765 0.455 15.73083 72 ASN A CA 1
ATOM 1267 C C . ASN A 1 77 ? 7.42513 -0.40082 18.43098 1.000 13.74375 72 ASN A C 1
ATOM 1268 O O . ASN A 1 77 ? 7.21764 -1.18735 19.35698 1.000 14.95706 72 ASN A O 1
ATOM 1289 N N . ARG A 1 78 ? 7.60392 0.89856 18.64344 1.000 10.59338 73 ARG A N 1
ATOM 1290 C CA . ARG A 1 78 ? 7.59775 1.43724 20.00761 1.000 10.20122 73 ARG A CA 1
ATOM 1291 C C . ARG A 1 78 ? 6.16658 1.62041 20.50277 1.000 9.57483 73 ARG A C 1
ATOM 1292 O O . ARG A 1 78 ? 5.40209 2.37500 19.89018 1.000 9.92224 73 ARG A O 1
ATOM 1313 N N . PRO A 1 79 ? 5.76577 0.96457 21.59607 1.000 10.48810 74 PRO A N 1
ATOM 1314 C CA . PRO A 1 79 ? 4.34804 1.03780 21.99967 1.000 11.20924 74 PRO A CA 1
ATOM 1315 C C . PRO A 1 79 ? 3.86729 2.43256 22.36861 1.000 10.06963 74 PRO A C 1
ATOM 1316 O O . PRO A 1 79 ? 2.70927 2.76784 22.08979 1.000 10.20122 74 PRO A O 1
ATOM 1327 N N . TRP A 1 80 ? 4.70960 3.27239 22.96737 1.000 9.15373 75 TRP A N 1
ATOM 1328 C CA . TRP A 1 80 ? 4.24444 4.60858 23.32153 1.000 9.18531 75 TRP A CA 1
ATOM 1329 C C . TRP A 1 80 ? 4.21494 5.54350 22.11963 1.000 9.16163 75 TRP A C 1
ATOM 1330 O O . TRP A 1 80 ? 3.42050 6.48755 22.10049 1.000 10.08016 75 TRP A O 1
ATOM 1351 N N . VAL A 1 81 ? 5.03269 5.28966 21.09716 1.000 9.18794 76 VAL A N 1
ATOM 1352 C CA . VAL A 1 81 ? 4.85666 6.01034 19.83958 1.000 8.71947 76 VAL A CA 1
ATOM 1353 C C . VAL A 1 81 ? 3.47824 5.71717 19.25916 1.000 8.28257 76 VAL A C 1
ATOM 1354 O O . VAL A 1 81 ? 2.76842 6.62379 18.81199 1.000 8.44575 76 VAL A O 1
ATOM 1367 N N . LYS A 1 82 ? 3.05809 4.44993 19.27865 1.000 9.06688 77 LYS A N 1
ATOM 1368 C CA . LYS A 1 82 ? 1.72583 4.11592 18.78682 1.000 9.41429 77 LYS A CA 1
ATOM 1369 C C . LYS A 1 82 ? 0.65829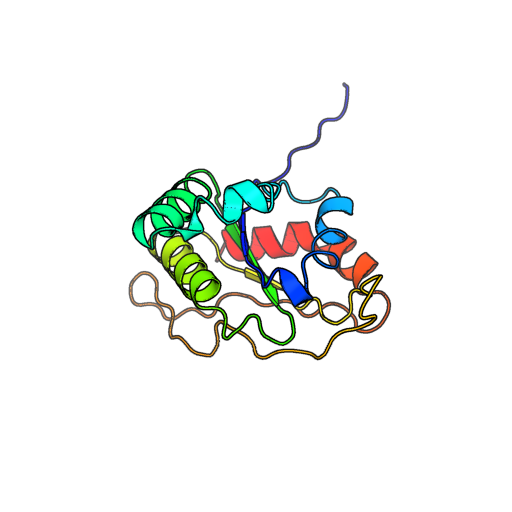 4.87678 19.56468 1.000 9.65116 77 LYS A C 1
ATOM 1370 O O . LYS A 1 82 ? -0.26842 5.44584 18.97973 1.000 9.48535 77 LYS A O 1
ATOM 1389 N N . TYR A 1 83 ? 0.77288 4.89418 20.89298 1.000 9.37744 78 TYR A N 1
ATOM 1390 C CA . TYR A 1 83 ? -0.21085 5.59072 21.71636 1.000 10.01962 78 TYR A CA 1
ATOM 1391 C C . TYR A 1 83 ? -0.24007 7.07745 21.38182 1.000 9.38797 78 TYR A C 1
ATOM 1392 O O . TYR A 1 83 ? -1.31488 7.68571 21.29676 1.000 9.45640 78 TYR A O 1
ATOM 1410 N N . GLU A 1 84 ? 0.93425 7.67973 21.19508 1.000 8.93265 79 GLU A N 1
ATOM 1411 C CA . GLU A 1 84 ? 1.01595 9.10690 20.89616 1.000 9.13267 79 GLU A CA 1
ATOM 1412 C C . GLU A 1 84 ? 0.39222 9.44241 19.55044 1.000 9.12478 79 GLU A C 1
ATOM 1413 O O . GLU A 1 84 ? -0.35286 10.42473 19.43206 1.000 9.14320 79 GLU A O 1
ATOM 1425 N N . ILE A 1 85 ? 0.69462 8.65498 18.52031 1.000 8.29310 80 ILE A N 1
ATOM 1426 C CA . ILE A 1 85 ? 0.08067 8.87556 17.21587 1.000 8.20888 80 ILE A CA 1
ATOM 1427 C C . ILE A 1 85 ? -1.43200 8.77719 17.33680 1.000 8.28257 80 ILE A C 1
ATOM 1428 O O . ILE A 1 85 ? -2.17605 9.61628 16.81290 1.000 9.33007 80 ILE A O 1
ATOM 1444 N N . GLU A 1 86 ? -1.91086 7.73654 18.01904 1.000 8.83790 81 GLU A N 1
ATOM 1445 C CA . GLU A 1 86 ? -3.34610 7.53463 18.14623 1.000 10.39598 81 GLU A CA 1
ATOM 1446 C C . GLU A 1 86 ? -3.99179 8.69220 18.88717 1.000 9.37218 81 GLU A C 1
ATOM 1447 O O . GLU A 1 86 ? -5.04717 9.19389 18.47869 1.000 10.30650 81 GLU A O 1
ATOM 1459 N N . ARG A 1 87 ? -3.37450 9.13286 19.98288 1.000 10.22228 82 ARG A N 1
ATOM 1460 C CA . ARG A 1 87 ? -3.96130 10.20632 20.77463 1.000 10.22754 82 ARG A CA 1
ATOM 1461 C C . ARG A 1 87 ? -4.02223 11.49362 19.96423 1.000 9.17478 82 ARG A C 1
ATOM 1462 O O . ARG A 1 87 ? -5.05414 12.17604 19.93025 1.000 9.80117 82 ARG A O 1
ATOM 1483 N N . ALA A 1 88 ? -2.91832 11.84938 19.30525 1.000 8.80632 83 ALA A N 1
ATOM 1484 C CA . ALA A 1 88 ? -2.91223 13.05978 18.48829 1.000 8.98002 83 ALA A CA 1
ATOM 1485 C C . ALA A 1 88 ? -3.99622 12.99336 17.42405 1.000 8.52734 83 ALA A C 1
ATOM 1486 O O . ALA A 1 88 ? -4.75202 13.95013 17.22779 1.000 9.30111 83 ALA A O 1
ATOM 1493 N N . TRP A 1 89 ? -4.08004 11.86642 16.71730 1.000 8.31152 84 TRP A N 1
ATOM 1494 C CA . TRP A 1 89 ? -5.05736 11.73777 15.64272 1.000 9.53535 84 TRP A CA 1
ATOM 1495 C C . TRP A 1 89 ? -6.48238 11.80777 16.18170 1.000 10.24597 84 TRP A C 1
ATOM 1496 O O . TRP A 1 89 ? -7.34019 12.49899 15.61459 1.000 10.98026 84 TRP A O 1
ATOM 1517 N N . LYS A 1 90 ? -6.75385 11.10341 17.28358 1.000 10.18543 85 LYS A N 1
ATOM 1518 C CA . LYS A 1 90 ? -8.09177 11.12952 17.86541 1.000 12.44623 85 LYS A CA 1
ATOM 1519 C C . LYS A 1 90 ? -8.46556 12.52100 18.36071 1.000 11.94617 85 LYS A C 1
ATOM 1520 O O . LYS A 1 90 ? -9.64682 12.89384 18.33815 1.000 13.69111 85 LYS A O 1
ATOM 1539 N N . GLU A 1 91 ? -7.48250 13.30392 18.79395 1.000 11.27767 86 GLU A N 1
ATOM 1540 C CA . GLU A 1 91 ? -7.71382 14.64969 19.29293 1.000 11.36715 86 GLU A CA 1
ATOM 1541 C C . GLU A 1 91 ? -7.81347 15.68156 18.17791 1.000 11.46190 86 GLU A C 1
ATOM 1542 O O . GLU A 1 91 ? -7.92216 16.87723 18.47176 1.000 12.86207 86 GLU A O 1
ATOM 1554 N N . GLY A 1 92 ? -7.78738 15.25990 16.91601 1.000 10.93289 87 GLY A N 1
ATOM 1555 C CA . GLY A 1 92 ? -7.94270 16.18505 15.81331 1.000 11.23819 87 GLY A CA 1
ATOM 1556 C C . GLY A 1 92 ? -6.68825 16.92889 15.43357 1.000 11.43558 87 GLY A C 1
ATOM 1557 O O . GLY A 1 92 ? -6.75785 17.88196 14.64813 1.000 13.53583 87 GLY A O 1
ATOM 1561 N N . LYS A 1 93 ? -5.54640 16.52408 15.96021 1.000 9.87750 88 LYS A N 1
ATOM 1562 C CA . LYS A 1 93 ? -4.29123 17.19555 15.69492 1.000 9.93277 88 LYS A CA 1
ATOM 1563 C C . LYS A 1 93 ? -3.66803 16.63737 14.42248 1.000 9.40376 88 LYS A C 1
ATOM 1564 O O . LYS A 1 93 ? -4.02943 15.56080 13.93951 1.000 11.03290 88 LYS A O 1
ATOM 1583 N N . ALA A 1 94 ? -2.73494 17.40123 13.86844 1.000 9.11951 89 ALA A N 1
ATOM 1584 C CA . ALA A 1 94 ? -1.98309 16.95478 12.71165 1.000 9.69064 89 ALA A CA 1
ATOM 1585 C C . ALA A 1 94 ? -0.95006 15.92406 13.14485 1.000 8.00622 89 ALA A C 1
ATOM 1586 O O . ALA A 1 94 ? -0.43121 15.96113 14.26828 1.000 8.85896 89 ALA A O 1
ATOM 1593 N N . VAL A 1 95 ? -0.66656 14.98894 12.24208 1.000 8.40364 90 VAL A N 1
ATOM 1594 C CA A VAL A 1 95 ? 0.34734 13.96489 12.44871 0.203 9.65642 90 VAL A CA 1
ATOM 1595 C CA B VAL A 1 95 ? 0.33625 13.95121 12.44402 0.797 8.55892 90 VAL A CA 1
ATOM 1596 C C . VAL A 1 95 ? 1.18332 13.87685 11.18030 1.000 8.71947 90 VAL A C 1
ATOM 1597 O O . VAL A 1 95 ? 0.63726 13.80366 10.07702 1.000 9.21689 90 VAL A O 1
ATOM 1622 N N . VAL A 1 96 ? 2.49855 13.90334 11.33624 1.000 8.64314 91 VAL A N 1
ATOM 1623 C CA . VAL A 1 96 ? 3.41115 13.86796 10.20032 1.000 7.99570 91 VAL A CA 1
ATOM 1624 C C . VAL A 1 96 ? 4.62522 13.05051 10.59858 1.000 7.81936 91 VAL A C 1
ATOM 1625 O O . VAL A 1 96 ? 5.00017 13.00780 11.77289 1.000 8.89843 91 VAL A O 1
ATOM 1638 N N . GLY A 1 97 ? 5.24231 12.40732 9.61470 1.000 7.49827 92 GLY A N 1
ATOM 1639 C CA . GLY A 1 97 ? 6.45408 11.64376 9.83462 1.000 7.50353 92 GLY A CA 1
ATOM 1640 C C . GLY A 1 97 ? 7.60366 12.14923 8.98118 1.000 7.54038 92 GLY A C 1
ATOM 1641 O O . GLY A 1 97 ? 7.40621 12.61577 7.86140 1.000 8.64051 92 GLY A O 1
ATOM 1645 N N . ILE A 1 98 ? 8.81732 12.03897 9.52031 1.000 7.78514 93 ILE A N 1
ATOM 1646 C CA . ILE A 1 98 ? 10.03097 12.41362 8.79721 1.000 8.70631 93 ILE A CA 1
ATOM 1647 C C . ILE A 1 98 ? 11.06542 11.33130 9.05399 1.000 8.74579 93 ILE A C 1
ATOM 1648 O O . ILE A 1 98 ? 11.40091 11.06247 10.20999 1.000 8.64051 93 ILE A O 1
ATOM 1664 N N . TYR A 1 99 ? 11.55951 10.69736 7.99544 1.000 8.81948 94 TYR A N 1
ATOM 1665 C CA . TYR A 1 99 ? 12.65125 9.74280 8.15264 1.000 8.30100 94 TYR A CA 1
ATOM 1666 C C . TYR A 1 99 ? 13.90989 10.47890 8.58014 1.000 8.74579 94 TYR A C 1
ATOM 1667 O O . TYR A 1 99 ? 14.26984 11.50467 7.99590 1.000 9.54325 94 TYR A O 1
ATOM 1685 N N . ILE A 1 100 ? 14.61870 9.92838 9.57272 1.000 9.17478 95 ILE A N 1
ATOM 1686 C CA A ILE A 1 100 ? 15.79753 10.57764 10.11907 0.655 8.90633 95 ILE A CA 1
ATOM 1687 C CA B ILE A 1 100 ? 15.79835 10.57843 10.11562 0.345 9.20374 95 ILE A CA 1
ATOM 1688 C C . ILE A 1 100 ? 17.04483 9.69060 10.05743 1.000 9.28006 95 ILE A C 1
ATOM 1689 O O . ILE A 1 100 ? 18.05576 10.03415 10.66286 1.000 10.19070 95 ILE A O 1
ATOM 1720 N N . HIS A 1 101 ? 16.99454 8.57013 9.34097 1.000 9.49061 96 HIS A N 1
ATOM 1721 C CA . HIS A 1 101 ? 18.16974 7.69899 9.27593 1.000 9.73801 96 HIS A CA 1
ATOM 1722 C C . HIS A 1 101 ? 19.35436 8.36890 8.57884 1.000 9.95383 96 HIS A C 1
ATOM 1723 O O . HIS A 1 101 ? 20.49443 7.92339 8.75649 1.000 11.04080 96 HIS A O 1
ATOM 1736 N N . ARG A 1 102 ? 19.12088 9.41976 7.79524 1.000 9.72222 97 ARG A N 1
ATOM 1737 C CA . ARG A 1 102 ? 20.20125 10.12410 7.11248 1.000 10.35650 97 ARG A CA 1
ATOM 1738 C C . ARG A 1 102 ? 20.72454 11.31597 7.91013 1.000 10.38282 97 ARG A C 1
ATOM 1739 O O . ARG A 1 102 ? 21.56002 12.07088 7.40216 1.000 11.58034 97 ARG A O 1
ATOM 1760 N N . LEU A 1 103 ? 20.26435 11.49448 9.14627 1.000 10.17754 98 LEU A N 1
ATOM 1761 C CA . LEU A 1 103 ? 20.93342 12.36129 10.10330 1.000 11.24345 98 LEU A CA 1
ATOM 1762 C C . LEU A 1 103 ? 22.02439 11.54462 10.78954 1.000 12.92260 98 LEU A C 1
ATOM 1763 O O . LEU A 1 103 ? 21.77222 10.43780 11.27743 1.000 12.94366 98 LEU A O 1
ATOM 1779 N N . LYS A 1 104 ? 23.23639 12.08176 10.81416 1.000 13.66480 99 LYS A N 1
ATOM 1780 C CA . LYS A 1 104 ? 24.38311 11.32860 11.31210 1.000 15.73873 99 LYS A CA 1
ATOM 1781 C C . LYS A 1 104 ? 24.45484 11.47220 12.82620 1.000 16.01508 99 LYS A C 1
ATOM 1782 O O . LYS A 1 104 ? 24.71025 12.56556 13.34159 1.000 17.27049 99 LYS A O 1
ATOM 1801 N N . CYS A 1 105 ? 24.23705 10.37131 13.53509 1.000 17.34682 100 CYS A N 1
ATOM 1802 C CA . CYS A 1 105 ? 24.30299 10.37930 14.99427 1.000 19.38390 100 CYS A CA 1
ATOM 1803 C C . CYS A 1 105 ? 25.76117 10.40686 15.44108 1.000 21.65260 100 CYS A C 1
ATOM 1804 O O . CYS A 1 105 ? 26.58102 9.65441 14.90441 1.000 21.63680 100 CYS A O 1
ATOM 1812 N N . PRO A 1 106 ? 26.12174 11.25256 16.41099 1.000 24.13447 101 PRO A N 1
ATOM 1813 C CA . PRO A 1 106 ? 27.51543 11.25368 16.89057 1.000 26.69531 101 PRO A CA 1
ATOM 1814 C C . PRO A 1 106 ? 27.98534 9.90002 17.39536 1.000 30.06413 101 PRO A C 1
ATOM 1815 O O . PRO A 1 106 ? 29.19364 9.63762 17.39096 1.000 30.56156 101 PRO A O 1
ATOM 1826 N N . ARG A 1 107 ? 27.07171 9.02920 17.82023 1.000 33.96986 102 ARG A N 1
ATOM 1827 C CA . ARG A 1 107 ? 27.41321 7.70673 18.32764 1.000 39.61001 102 ARG A CA 1
ATOM 1828 C C . ARG A 1 107 ? 27.26303 6.61684 17.27521 1.000 36.75967 102 ARG A C 1
ATOM 1829 O O . ARG A 1 107 ? 28.19126 5.83117 17.06229 1.000 37.04128 102 ARG A O 1
ATOM 1850 N N . ASN A 1 108 ? 26.11597 6.56292 16.60166 1.000 34.10935 103 ASN A N 1
ATOM 1851 C CA . ASN A 1 108 ? 25.78490 5.45236 15.72106 1.000 32.88289 103 ASN A CA 1
ATOM 1852 C C . ASN A 1 108 ? 25.92276 5.78307 14.24305 1.000 28.34287 103 ASN A C 1
ATOM 1853 O O . ASN A 1 108 ? 25.59626 4.93563 13.40591 1.000 29.26930 103 ASN A O 1
ATOM 1864 N N . GLY A 1 109 ? 26.38983 6.98261 13.89870 1.000 23.58178 104 GLY A N 1
ATOM 1865 C CA . GLY A 1 109 ? 26.52905 7.32957 12.49836 1.000 20.20242 104 GLY A CA 1
ATOM 1866 C C . GLY A 1 109 ? 25.17397 7.40223 11.81574 1.000 16.93887 104 GLY A C 1
ATOM 1867 O O . GLY A 1 109 ? 24.16225 7.77609 12.41464 1.000 16.67305 104 GLY A O 1
ATOM 1871 N N . TYR A 1 110 ? 25.15464 7.04802 10.53432 1.000 15.89927 105 TYR A N 1
ATOM 1872 C CA . TYR A 1 110 ? 23.89336 6.98634 9.81136 1.000 14.86231 105 TYR A CA 1
ATOM 1873 C C . TYR A 1 110 ? 23.11203 5.75231 10.23850 1.000 16.26248 105 TYR A C 1
ATOM 1874 O O . TYR A 1 110 ? 23.68095 4.73616 10.64417 1.000 17.84424 105 TYR A O 1
ATOM 1892 N N . GLY A 1 111 ? 21.79189 5.85225 10.15913 1.000 15.18603 106 GLY A N 1
ATOM 1893 C CA . GLY A 1 111 ? 20.92112 4.81106 10.64933 1.000 14.93337 106 GLY A CA 1
ATOM 1894 C C . GLY A 1 111 ? 20.40206 3.88529 9.56094 1.000 15.17024 106 GLY A C 1
ATOM 1895 O O . GLY A 1 111 ? 20.55150 4.12398 8.36618 1.000 15.44133 106 GLY A O 1
ATOM 1899 N N . THR A 1 112 ? 19.78909 2.79569 10.01902 1.000 16.52566 107 THR A N 1
ATOM 1900 C CA . THR A 1 112 ? 19.02139 1.91256 9.15694 1.000 15.77821 107 THR A CA 1
ATOM 1901 C C . THR A 1 112 ? 17.64734 2.53253 8.92272 1.000 14.83862 107 THR A C 1
ATOM 1902 O O . THR A 1 112 ? 16.97986 2.93981 9.87608 1.000 14.78598 107 THR A O 1
ATOM 1913 N N . LYS A 1 113 ? 17.22815 2.61967 7.65903 1.000 14.09380 108 LYS A N 1
ATOM 1914 C CA . LYS A 1 113 ? 15.88530 3.11459 7.36899 1.000 13.16474 108 LYS A CA 1
ATOM 1915 C C . LYS A 1 113 ? 14.84083 2.16497 7.94385 1.000 12.96998 108 LYS A C 1
ATOM 1916 O O . LYS A 1 113 ? 14.84781 0.96393 7.66608 1.000 13.38845 108 LYS A O 1
ATOM 1935 N N . GLY A 1 114 ? 13.93784 2.70684 8.74673 1.000 11.99881 109 GLY A N 1
ATOM 1936 C CA . GLY A 1 114 ? 12.93330 1.90278 9.39300 1.000 11.75930 109 GLY A CA 1
ATOM 1937 C C . GLY A 1 114 ? 11.61869 1.88495 8.64436 1.000 11.53823 109 GLY A C 1
ATOM 1938 O O . GLY A 1 114 ? 11.38684 2.67034 7.71831 1.000 12.06460 109 GLY A O 1
ATOM 1942 N N . PRO A 1 115 ? 10.72422 0.98391 9.04181 1.000 12.26989 110 PRO A N 1
ATOM 1943 C CA . PRO A 1 115 ? 9.38400 0.96603 8.44946 1.000 12.73311 110 PRO A CA 1
ATOM 1944 C C . PRO A 1 115 ? 8.60585 2.22739 8.79024 1.000 11.34347 110 PRO A C 1
ATOM 1945 O O . PRO A 1 115 ? 8.82833 2.86730 9.82005 1.000 10.85393 110 PRO A O 1
ATOM 1956 N N . ASN A 1 116 ? 7.67133 2.57114 7.91290 1.000 11.05396 111 ASN A N 1
ATOM 1957 C CA . ASN A 1 116 ? 6.76849 3.68695 8.16586 1.000 11.28556 111 ASN A CA 1
ATOM 1958 C C . ASN A 1 116 ? 5.78631 3.30005 9.26100 1.000 10.14595 111 ASN A C 1
ATOM 1959 O O . ASN A 1 116 ? 4.97160 2.39485 9.04996 1.000 11.26977 111 ASN A O 1
ATOM 1970 N N . PRO A 1 117 ? 5.81059 3.94952 10.43000 1.000 10.14069 112 PRO A N 1
ATOM 1971 C CA . PRO A 1 117 ? 4.89348 3.53517 11.50252 1.000 10.87762 112 PRO A CA 1
ATOM 1972 C C . PRO A 1 117 ? 3.43070 3.59768 11.10937 1.000 10.97763 112 PRO A C 1
ATOM 1973 O O . PRO A 1 117 ? 2.62584 2.79438 11.59623 1.000 12.14093 112 PRO A O 1
ATOM 1984 N N . PHE A 1 118 ? 3.05988 4.51765 10.22482 1.000 9.03003 113 PHE A N 1
ATOM 1985 C CA . PHE A 1 118 ? 1.65194 4.73940 9.93856 1.000 9.00108 113 PHE A CA 1
ATOM 1986 C C . PHE A 1 118 ? 1.06158 3.63968 9.07382 1.000 9.38007 113 PHE A C 1
ATOM 1987 O O . PHE A 1 118 ? -0.15435 3.42628 9.10069 1.000 9.88013 113 PHE A O 1
ATOM 2004 N N . ASP A 1 119 ? 1.89563 2.92758 8.31579 1.000 9.68274 114 ASP A N 1
ATOM 2005 C CA A ASP A 1 119 ? 1.38393 1.93438 7.38094 0.659 11.10396 114 ASP A CA 1
ATOM 2006 C CA B ASP A 1 119 ? 1.38172 1.93691 7.38231 0.341 11.49875 114 ASP A CA 1
ATOM 2007 C C . ASP A 1 119 ? 0.70823 0.76558 8.08628 1.000 11.28030 114 ASP A C 1
ATOM 2008 O O . ASP A 1 119 ? -0.05818 0.04047 7.44984 1.000 13.39897 114 ASP A O 1
ATOM 2023 N N . GLN A 1 120 ? 0.97706 0.56763 9.37945 1.000 10.87499 115 GLN A N 1
ATOM 2024 C CA . GLN A 1 120 ? 0.38611 -0.53113 10.13237 1.000 11.25661 115 GLN A CA 1
ATOM 2025 C C . GLN A 1 120 ? -1.06712 -0.27806 10.49823 1.000 9.81960 115 GLN A C 1
ATOM 2026 O O . GLN A 1 120 ? -1.72298 -1.19259 11.02104 1.000 9.81170 115 GLN A O 1
ATOM 2040 N N . PHE A 1 121 ? -1.57753 0.92713 10.25401 1.000 9.70379 116 PHE A N 1
ATOM 2041 C CA . PHE A 1 121 ? -2.88978 1.34344 10.72168 1.000 9.18268 116 PHE A CA 1
ATOM 2042 C C . PHE A 1 121 ? -3.67474 1.98061 9.58678 1.000 9.43797 116 PHE A C 1
ATOM 2043 O O . PHE A 1 121 ? -3.10731 2.51714 8.63515 1.000 10.26439 116 PHE A O 1
ATOM 2060 N N . THR A 1 122 ? -4.99721 1.95054 9.72233 1.000 10.17754 117 THR A N 1
ATOM 2061 C CA . THR A 1 122 ? -5.89261 2.72093 8.87147 1.000 10.36703 117 THR A CA 1
ATOM 2062 C C . THR A 1 122 ? -6.37921 3.93225 9.65733 1.000 10.48284 117 THR A C 1
ATOM 2063 O O . THR A 1 122 ? -6.94425 3.78620 10.74867 1.000 10.85920 117 THR A O 1
ATOM 2074 N N . PHE A 1 123 ? -6.16585 5.11523 9.09449 1.000 9.99594 118 PHE A N 1
ATOM 2075 C CA . PHE A 1 123 ? -6.57261 6.36996 9.70180 1.000 9.36428 118 PHE A CA 1
ATOM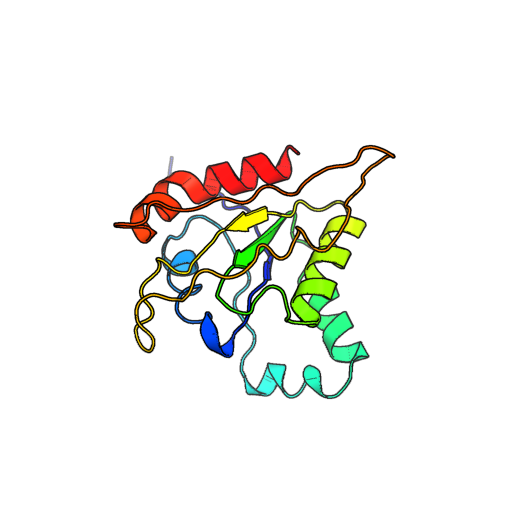 2076 C C . PHE A 1 123 ? -7.79731 6.90598 8.97458 1.000 10.59074 118 PHE A C 1
ATOM 2077 O O . PHE A 1 123 ? -7.83324 6.94059 7.74023 1.000 11.87511 118 PHE A O 1
ATOM 2094 N N . LYS A 1 124 ? -8.78150 7.36750 9.74046 1.000 11.09870 119 LYS A N 1
ATOM 2095 C CA . LYS A 1 124 ? -9.95892 7.99761 9.16968 1.000 13.39371 119 LYS A CA 1
ATOM 2096 C C . LYS A 1 124 ? -10.29581 9.26624 9.93743 1.000 15.65188 119 LYS A C 1
ATOM 2097 O O . LYS A 1 124 ? -10.07285 9.35968 11.14506 1.000 14.29119 119 LYS A O 1
ATOM 2116 N N A ARG A 1 125 ? -10.84357 10.23829 9.20979 0.882 17.74950 120 ARG A N 1
ATOM 2117 N N B ARG A 1 125 ? -10.80628 10.25902 9.20697 0.118 20.37350 120 ARG A N 1
ATOM 2118 C CA A ARG A 1 125 ? -11.46770 11.42152 9.79226 0.882 25.14512 120 ARG A CA 1
ATOM 2119 C CA B ARG A 1 125 ? -11.39823 11.46077 9.78794 0.118 27.27959 120 ARG A CA 1
ATOM 2120 C C A ARG A 1 125 ? -12.75934 11.64521 9.02761 0.882 32.63549 120 ARG A C 1
ATOM 2121 C C B ARG A 1 125 ? -12.71850 11.69981 9.07525 0.118 34.18568 120 ARG A C 1
ATOM 2122 O O A ARG A 1 125 ? -12.72833 11.79669 7.80401 0.882 32.14333 120 ARG A O 1
ATOM 2123 O O B ARG A 1 125 ? -12.75192 11.78630 7.84339 0.118 33.61719 120 ARG A O 1
ATOM 2164 N N A GLY A 1 126 ? -13.88590 11.65086 9.73142 0.882 41.10756 121 GLY A N 1
ATOM 2165 N N B GLY A 1 126 ? -13.79934 11.79694 9.84014 0.118 42.11821 121 GLY A N 1
ATOM 2166 C CA A GLY A 1 126 ? -15.16321 11.86564 9.07858 0.882 49.37434 121 GLY A CA 1
ATOM 2167 C CA B GLY A 1 126 ? -15.11556 11.78327 9.22274 0.118 49.97968 121 GLY A CA 1
ATOM 2168 C C A GLY A 1 1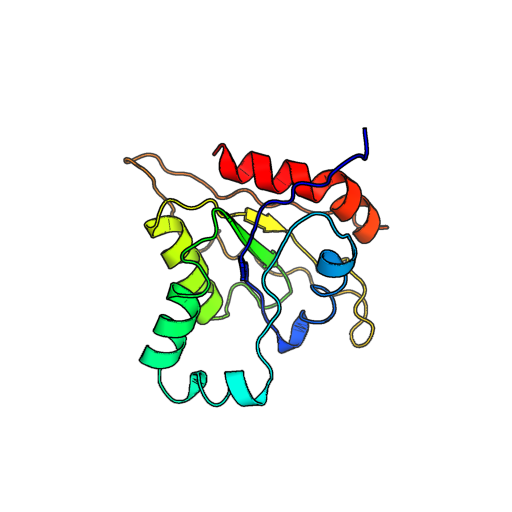26 ? -15.42062 10.91071 7.93011 0.882 56.79365 121 GLY A C 1
ATOM 2169 C C B GLY A 1 126 ? -15.36743 10.41835 8.61061 0.118 57.18844 121 GLY A C 1
ATOM 2170 O O A GLY A 1 126 ? -15.82123 11.32397 6.83798 0.882 57.75429 121 GLY A O 1
ATOM 2171 O O B GLY A 1 126 ? -15.16094 9.38152 9.25090 0.118 58.02275 121 GLY A O 1
ATOM 2178 N N A ASP A 1 127 ? -15.17141 9.62595 8.16877 0.882 62.27852 122 ASP A N 1
ATOM 2179 N N B ASP A 1 127 ? -15.81093 10.40623 7.35629 0.118 62.68120 122 ASP A N 1
ATOM 2180 C CA A ASP A 1 127 ? -15.42608 8.55834 7.20637 0.882 66.72905 122 ASP A CA 1
ATOM 2181 C CA B ASP A 1 127 ? -15.99338 9.17265 6.60082 0.118 66.89223 122 ASP A CA 1
ATOM 2182 C C A ASP A 1 127 ? -14.52783 8.60235 5.97235 0.882 62.57856 122 ASP A C 1
ATOM 2183 C C B ASP A 1 127 ? -14.76593 8.81231 5.77558 0.118 62.71541 122 ASP A C 1
ATOM 2184 O O A ASP A 1 127 ? -14.54966 7.66446 5.16969 0.882 63.91556 122 ASP A O 1
ATOM 2185 O O B ASP A 1 127 ? -14.76777 7.78729 5.08770 0.118 64.12611 122 ASP A O 1
ATOM 2202 N N . ARG A 1 128 ? -13.76552 9.67633 5.77725 1.000 55.84091 123 ARG A N 1
ATOM 2203 C CA . ARG A 1 128 ? -12.61567 9.60469 4.88171 1.000 41.68921 123 ARG A CA 1
ATOM 2204 C C . ARG A 1 128 ? -11.36772 8.91061 5.42628 1.000 27.17431 123 ARG A C 1
ATOM 2205 O O . ARG A 1 128 ? -10.90550 9.19240 6.53149 1.000 21.99474 123 ARG A O 1
ATOM 2226 N N . VAL A 1 129 ? -10.78732 8.05536 4.57968 1.000 21.15780 124 VAL A N 1
ATOM 2227 C CA . VAL A 1 129 ? -9.51449 7.39009 4.85135 1.000 17.93110 124 VAL A CA 1
ATOM 2228 C C . VAL A 1 129 ? -8.37660 8.28958 4.39056 1.000 15.19393 124 VAL A C 1
ATOM 2229 O O . VAL A 1 129 ? -8.33793 8.72152 3.23079 1.000 15.52028 124 VAL A O 1
ATOM 2242 N N . ILE A 1 130 ? -7.42277 8.52256 5.28592 1.000 13.41740 125 ILE A N 1
ATOM 2243 C CA . ILE A 1 130 ? -6.33077 9.46121 5.08373 1.000 14.77546 125 ILE A CA 1
ATOM 2244 C C . ILE A 1 130 ? -5.03643 8.74020 5.40583 1.000 12.68573 125 ILE A C 1
ATOM 2245 O O . ILE A 1 130 ? -4.99459 7.91544 6.32078 1.000 12.51729 125 ILE A O 1
ATOM 2261 N N . LYS A 1 131 ? -3.97475 9.05739 4.67764 1.000 12.31463 126 LYS A N 1
ATOM 2262 C CA . LYS A 1 131 ? -2.65066 8.60670 5.06720 1.000 12.97787 126 LYS A CA 1
ATOM 2263 C C . LYS A 1 131 ? -1.85447 9.79138 5.57986 1.000 12.15146 126 LYS A C 1
ATOM 2264 O O . LYS A 1 131 ? -1.66385 10.76291 4.83061 1.000 12.47255 126 LYS A O 1
ATOM 2283 N N . PRO A 1 132 ? -1.37809 9.76411 6.82512 1.000 11.00922 127 PRO A N 1
ATOM 2284 C CA . PRO A 1 132 ? -0.51577 10.84643 7.30282 1.000 10.46178 127 PRO A CA 1
ATOM 2285 C C . PRO A 1 132 ? 0.67408 11.02216 6.37719 1.000 10.44073 127 PRO A C 1
ATOM 2286 O O . PRO A 1 132 ? 1.20812 10.05663 5.83060 1.000 11.11712 127 PRO A O 1
ATOM 2297 N N . LEU A 1 133 ? 1.08730 12.27225 6.20757 1.000 8.97213 128 LEU A N 1
ATOM 2298 C CA . LEU A 1 133 ? 2.19640 12.57737 5.32046 1.000 8.78526 128 LEU A CA 1
ATOM 2299 C C . LEU A 1 133 ? 3.51466 12.14078 5.93881 1.000 8.24046 128 LEU A C 1
ATOM 2300 O O . LEU A 1 133 ? 3.73498 12.28306 7.14579 1.000 8.81948 128 LEU A O 1
ATOM 2316 N N . VAL A 1 134 ? 4.40208 11.62949 5.08933 1.000 9.96435 129 VAL A N 1
ATOM 2317 C CA . VAL A 1 134 ? 5.73623 11.20714 5.48757 1.000 10.54337 129 VAL A CA 1
ATOM 2318 C C . VAL A 1 134 ? 6.72787 11.78171 4.49030 1.000 11.33820 129 VAL A C 1
ATOM 2319 O O . VAL A 1 134 ? 6.54663 11.64564 3.27545 1.000 13.62795 129 VAL A O 1
ATOM 2332 N N . TYR A 1 135 ? 7.77745 12.40777 5.00052 1.000 9.60378 130 TYR A N 1
ATOM 2333 C CA . TYR A 1 135 ? 8.79324 13.05816 4.18421 1.000 9.79854 130 TYR A CA 1
ATOM 2334 C C . TYR A 1 135 ? 10.12233 12.33627 4.33791 1.000 9.49061 130 TYR A C 1
ATOM 2335 O O . TYR A 1 135 ? 10.50680 11.93801 5.44159 1.000 9.71695 130 TYR A O 1
ATOM 2353 N N . G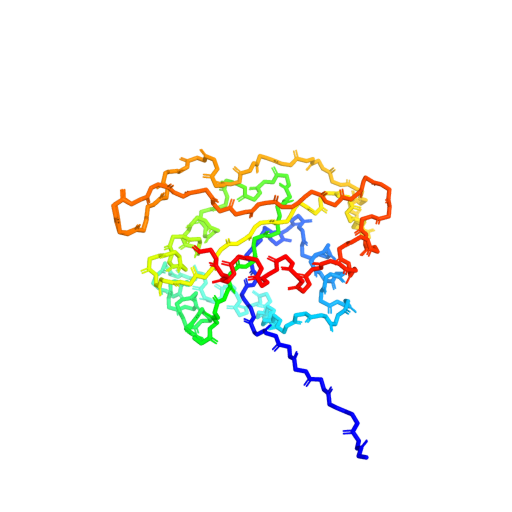LU A 1 136 ? 10.79670 12.14466 3.20600 1.000 10.36966 131 GLU A N 1
ATOM 2354 C CA . GLU A 1 136 ? 12.06522 11.43326 3.12720 1.000 11.25398 131 GLU A CA 1
ATOM 2355 C C . GLU A 1 136 ? 13.14044 12.42299 2.70591 1.000 11.08817 131 GLU A C 1
ATOM 2356 O O . GLU A 1 136 ? 13.21593 12.79345 1.52564 1.000 12.35411 131 GLU A O 1
ATOM 2368 N N . PRO A 1 137 ? 13.96352 12.90851 3.63276 1.000 10.60654 132 PRO A N 1
ATOM 2369 C CA . PRO A 1 137 ? 15.00469 13.87547 3.28038 1.000 12.06197 132 PRO A CA 1
ATOM 2370 C C . PRO A 1 137 ? 15.99931 13.31168 2.27460 1.000 12.97524 132 PRO A C 1
ATOM 2371 O O . PRO A 1 137 ? 16.19691 12.10090 2.15044 1.000 13.58847 132 PRO A O 1
ATOM 2382 N N . ASN A 1 138 ? 16.65432 14.22705 1.56360 1.000 14.01484 133 ASN A N 1
ATOM 2383 C CA . ASN A 1 138 ? 17.70729 13.84564 0.63114 1.000 17.65475 133 ASN A CA 1
ATOM 2384 C C . ASN A 1 138 ? 18.74703 12.96650 1.31543 1.000 14.87810 133 ASN A C 1
ATOM 2385 O O . ASN A 1 138 ? 19.14056 13.20816 2.45811 1.000 15.85453 133 ASN A O 1
ATOM 2396 N N . PHE A 1 139 ? 19.20205 11.94635 0.58755 1.000 12.52519 134 PHE A N 1
ATOM 2397 C CA . PHE A 1 139 ? 20.11971 10.96239 1.15296 1.000 12.32779 134 PHE A CA 1
ATOM 2398 C C . PHE A 1 139 ? 21.42477 11.60427 1.59274 1.000 11.90932 134 PHE A C 1
ATOM 2399 O O . PHE A 1 139 ? 21.99302 11.22787 2.62423 1.000 12.60677 134 PHE A O 1
ATOM 2416 N N . ASN A 1 140 ? 21.92931 12.54197 0.80137 1.000 11.94617 135 ASN A N 1
ATOM 2417 C CA . ASN A 1 140 ? 23.12477 13.30524 1.11643 1.000 14.47279 135 ASN A CA 1
ATOM 2418 C C . ASN A 1 140 ? 22.65867 14.66296 1.64229 1.000 18.75488 135 ASN A C 1
ATOM 2419 O O . ASN A 1 140 ? 21.76000 15.28470 1.06634 1.000 21.23939 135 ASN A O 1
ATOM 2430 N N . ASP A 1 141 ? 23.21270 15.08309 2.77203 1.000 21.90526 136 ASP A N 1
ATOM 2431 C CA . ASP A 1 141 ? 22.84609 16.35305 3.40487 1.000 21.19991 136 ASP A CA 1
ATOM 2432 C C . ASP A 1 141 ? 21.35863 16.41770 3.77331 1.000 16.82570 136 ASP A C 1
ATOM 2433 O O . ASP A 1 141 ? 20.64168 17.37315 3.46108 1.000 15.09655 136 ASP A O 1
ATOM 2442 N N . ALA A 1 142 ? 20.90829 15.40844 4.50552 1.000 13.48320 137 ALA A N 1
ATOM 2443 C CA . ALA A 1 142 ? 19.54991 15.42968 5.02590 1.000 12.72258 137 ALA A CA 1
ATOM 2444 C C . ALA A 1 142 ? 19.33821 16.58216 6.00033 1.000 11.10660 137 ALA A C 1
ATOM 2445 O O . ALA A 1 142 ? 18.23976 17.14832 6.06287 1.000 11.68824 137 ALA A O 1
ATOM 2452 N N . TYR A 1 143 ? 20.37181 16.96240 6.75292 1.000 11.41979 138 TYR A N 1
ATOM 2453 C CA . TYR A 1 143 ? 20.21352 18.05909 7.70078 1.000 11.75930 138 TYR A CA 1
ATOM 2454 C C . TYR A 1 143 ? 19.71955 19.31396 6.99197 1.000 11.49348 138 TYR A C 1
ATOM 2455 O O . TYR A 1 143 ? 18.73183 19.93419 7.40404 1.000 12.86470 138 TYR A O 1
ATOM 2473 N N . SER A 1 144 ? 20.39407 19.70062 5.90937 1.000 12.47781 139 SER A N 1
ATOM 2474 C CA . SER A 1 144 ? 20.01986 20.92102 5.20477 1.000 12.79627 139 SER A CA 1
ATOM 2475 C C . SER A 1 144 ? 18.65395 20.78962 4.54526 1.000 12.19094 139 SER A C 1
ATOM 2476 O O . SER A 1 144 ? 17.86808 21.74636 4.53951 1.000 12.33306 139 SER A O 1
ATOM 2484 N N . ASP A 1 145 ? 18.36626 19.62805 3.95593 1.000 12.00933 140 ASP A N 1
ATOM 2485 C CA . ASP A 1 145 ? 17.07119 19.41923 3.31743 1.000 12.22515 140 ASP A CA 1
ATOM 2486 C C . ASP A 1 145 ? 15.94435 19.56309 4.33351 1.000 11.71193 140 ASP A C 1
ATOM 2487 O O . ASP A 1 145 ? 14.93694 20.22775 4.06803 1.000 12.58572 140 ASP A O 1
ATOM 2496 N N . ILE A 1 146 ? 16.11071 18.96082 5.51407 1.000 11.29609 141 ILE A N 1
ATOM 2497 C CA . ILE A 1 146 ? 15.10435 19.09796 6.56033 1.000 11.22766 141 ILE A CA 1
ATOM 2498 C C . ILE A 1 146 ? 14.98058 20.55515 6.97981 1.000 11.57244 141 ILE A C 1
ATOM 2499 O O . ILE A 1 146 ? 13.87909 21.10866 7.06211 1.000 12.21989 141 ILE A O 1
ATOM 2515 N N . LYS A 1 147 ? 16.11350 21.20735 7.23979 1.000 11.84616 142 LYS A N 1
ATOM 2516 C CA . LYS A 1 147 ? 16.05097 22.58144 7.72113 1.000 12.73837 142 LYS A CA 1
ATOM 2517 C C . LYS A 1 147 ? 15.32417 23.47623 6.72740 1.000 12.61467 142 LYS A C 1
ATOM 2518 O O . LYS A 1 147 ? 14.55702 24.36498 7.12008 1.000 13.53320 142 LYS A O 1
ATOM 2537 N N . ASN A 1 148 ? 15.53308 23.23632 5.43185 1.000 12.61993 143 ASN A N 1
ATOM 2538 C CA . ASN A 1 148 ? 14.94686 24.10344 4.41979 1.000 14.07537 143 ASN A CA 1
ATOM 2539 C C . ASN A 1 148 ? 13.45045 23.87542 4.26688 1.000 13.75428 143 ASN A C 1
ATOM 2540 O O . ASN A 1 148 ? 12.73223 24.78420 3.84419 1.000 15.52291 143 ASN A O 1
ATOM 2551 N N . ASN A 1 149 ? 12.95785 22.68551 4.59933 1.000 12.03039 144 ASN A N 1
ATOM 2552 C CA . ASN A 1 149 ? 11.58806 22.31248 4.28469 1.000 11.88564 144 ASN A CA 1
ATOM 2553 C C . ASN A 1 149 ? 10.71442 21.96278 5.47730 1.000 10.86972 144 ASN A C 1
ATOM 2554 O O . ASN A 1 149 ? 9.49722 21.82140 5.30347 1.000 11.25135 144 ASN A O 1
ATOM 2565 N N . LEU A 1 150 ? 11.28218 21.83870 6.67300 1.000 11.08028 145 LEU A N 1
ATOM 2566 C CA . LEU A 1 150 ? 10.53878 21.29159 7.80337 1.000 11.20398 145 LEU A CA 1
ATOM 2567 C C . LEU A 1 150 ? 9.30516 22.12262 8.13761 1.000 10.85130 145 LEU A C 1
ATOM 2568 O O . LEU A 1 150 ? 8.24199 21.56943 8.44589 1.000 10.56706 145 LEU A O 1
ATOM 2584 N N . ALA A 1 151 ? 9.43029 23.44836 8.12585 1.000 12.09619 146 ALA A N 1
ATOM 2585 C CA . ALA A 1 151 ? 8.28325 24.27471 8.48693 1.000 12.66204 146 ALA A CA 1
ATOM 2586 C C . ALA A 1 151 ? 7.12254 24.03255 7.53453 1.000 11.94617 146 ALA A C 1
ATOM 2587 O O . ALA A 1 151 ? 5.97230 23.89539 7.96201 1.000 11.75930 146 ALA A O 1
ATOM 2594 N N . THR A 1 152 ? 7.41202 23.95315 6.23809 1.000 12.21199 147 THR A N 1
ATOM 2595 C CA . THR A 1 152 ? 6.36973 23.68910 5.25242 1.000 12.56203 147 THR A CA 1
ATOM 2596 C C . THR A 1 152 ? 5.77259 22.30319 5.43549 1.000 11.15660 147 THR A C 1
ATOM 2597 O O . THR A 1 152 ? 4.55548 22.12885 5.32030 1.000 11.25398 147 THR A O 1
ATOM 2608 N N . TRP A 1 153 ? 6.61213 21.30236 5.69149 1.000 10.23544 148 TRP A N 1
ATOM 2609 C CA . TRP A 1 153 ? 6.10031 19.95111 5.89828 1.000 9.44061 148 TRP A CA 1
ATOM 2610 C C . TRP A 1 153 ? 5.07541 19.91485 7.02399 1.000 8.51155 148 TRP A C 1
ATOM 2611 O O . TRP A 1 153 ? 4.02931 19.26868 6.90269 1.000 9.23795 148 TRP A O 1
ATOM 2632 N N . ILE A 1 154 ? 5.35661 20.59796 8.13333 1.000 8.69578 149 ILE A N 1
ATOM 2633 C CA . ILE A 1 154 ? 4.40913 20.61654 9.24224 1.000 9.04319 149 ILE A CA 1
ATOM 2634 C C . ILE A 1 154 ? 3.13429 21.36182 8.85683 1.000 8.80632 149 ILE A C 1
ATOM 2635 O O . ILE A 1 154 ? 2.03127 20.92199 9.18783 1.000 9.42745 149 ILE A O 1
ATOM 2651 N N . GLU A 1 155 ? 3.25061 22.48383 8.13947 1.000 9.58010 150 GLU A N 1
ATOM 2652 C CA . GLU A 1 155 ? 2.04364 23.18737 7.71255 1.000 9.86434 150 GLU A CA 1
ATOM 2653 C C . GLU A 1 155 ? 1.21448 22.33034 6.75692 1.000 9.78275 150 GLU A C 1
ATOM 2654 O O . GLU A 1 155 ? -0.02091 22.37669 6.78822 1.000 10.74076 150 GLU A O 1
ATOM 2666 N N . ASN A 1 156 ? 1.87013 21.53429 5.90380 1.000 9.76696 151 ASN A N 1
ATOM 2667 C CA . ASN A 1 156 ? 1.12771 20.61391 5.04680 1.000 9.70643 151 ASN A CA 1
ATOM 2668 C C . ASN A 1 156 ? 0.30446 19.64174 5.88320 1.000 9.86960 151 ASN A C 1
ATOM 2669 O O . ASN A 1 156 ? -0.85576 19.35061 5.56705 1.000 11.08554 151 ASN A O 1
ATOM 2680 N N . ALA A 1 157 ? 0.89749 19.11553 6.95018 1.000 9.82486 152 ALA A N 1
ATOM 2681 C CA . ALA A 1 157 ? 0.17058 18.20133 7.81805 1.000 9.62484 152 ALA A CA 1
ATOM 2682 C C . ALA A 1 157 ? -0.96692 18.90520 8.53840 1.000 10.03805 152 ALA A C 1
ATOM 2683 O O . ALA A 1 157 ? -2.03517 18.31929 8.73699 1.000 10.00909 152 ALA A O 1
ATOM 2690 N N . ILE A 1 158 ? -0.75082 20.15485 8.95251 1.000 10.00646 153 ILE A N 1
ATOM 2691 C CA . ILE A 1 158 ? -1.79324 20.93012 9.61908 1.000 11.14344 153 ILE A CA 1
ATOM 2692 C C . ILE A 1 158 ? -3.00241 21.09503 8.71292 1.000 11.37242 153 ILE A C 1
ATOM 2693 O O . ILE A 1 158 ? -4.14954 21.04137 9.16819 1.000 12.44886 153 ILE A O 1
ATOM 2709 N N . LYS A 1 159 ? -2.76805 21.33580 7.42505 1.000 12.42517 154 LYS A N 1
ATOM 2710 C CA . LYS A 1 159 ? -3.85391 21.59512 6.488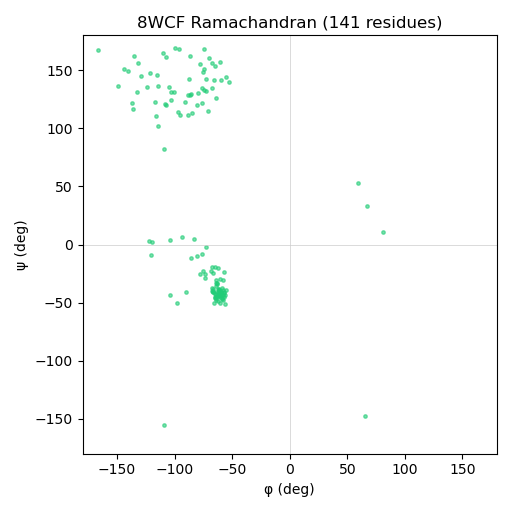49 1.000 14.05958 154 LYS A CA 1
ATOM 2711 C C . LYS A 1 159 ? -4.54205 20.32484 6.01198 1.000 15.59134 154 LYS A C 1
ATOM 2712 O O . LYS A 1 159 ? -5.59908 20.41436 5.38094 1.000 16.69411 154 LYS A O 1
ATOM 2731 N N . GLN A 1 160 ? -3.98861 19.15663 6.31556 1.000 16.41249 155 GLN A N 1
ATOM 2732 C CA . GLN A 1 160 ? -4.56863 17.89798 5.87831 1.000 17.02836 155 GLN A CA 1
ATOM 2733 C C . GLN A 1 160 ? -5.90823 17.63380 6.55007 1.000 19.55761 155 GLN A C 1
ATOM 2734 O O . GLN A 1 160 ? -6.83974 17.15044 5.89773 1.000 22.15792 155 GLN A O 1
#

Sequence (160 aa):
GASGSMKRKVFYSFHFDNDVMMRVQQQIRNMGVLEGDEPVSPNTWEQQIKRTEQGVKNWINQSSLNNGGKSCLVVLIGSQTANNRPWVKYEIERAWKEGKAVVVGIYIIHRLKCPRNGYGTKGPNPFDDQFTFKRRGGDDRVIKPLVYEPNFNDAYSDIKNNLATWIENAIKQ

Radius of gyration: 15.5 Å; Cα contacts (8 Å, |Δi|>4): 266; chains: 1; bounding box: 43×48×37 Å

Foldseek 3Di:
DDDDDDAAEEEEQEDCVVCVQLVVLVVVLVHHRYDDDDDPVVVVVQPPDPVSVVVVLVVRCVPHQEYEYAFFACSLPDVVSVVNQVVCLVVVHFYEYEYRQLRQGPPPGGGDGHDDNQVVDWGDDDNDTDGHYYYYADNPPSSVRCSVCVNVRRVVRSVD

Secondary structure (DSSP, 8-state):
--------EEEEE--HHHHHHHHHHHHHTTSSEEPPPPPHHHHHHHTTSHHHHHHHHHHHHHT-SEEEEEE-SSGGG-HHHHHHHHHHHHTT-EEEEEE-TTS-BTTTBSPPPPP-GGGGS-EEETTEEE--EEE---SSSHHHHHHHHHHHHHHHHHH-